Protein AF-A0A520IJ64-F1 (afdb_monomer_lite)

Radius of gyration: 25.86 Å; chains: 1; bounding box: 69×32×92 Å

Structure (mmCIF, N/CA/C/O backbone):
data_AF-A0A520IJ64-F1
#
_entry.id   AF-A0A520IJ64-F1
#
loop_
_atom_site.group_PDB
_atom_site.id
_atom_site.type_symbol
_atom_site.label_atom_id
_atom_site.label_alt_id
_atom_site.label_comp_id
_atom_site.label_asym_id
_atom_site.label_entity_id
_atom_site.label_seq_id
_atom_site.pdbx_PDB_ins_code
_atom_site.Cartn_x
_atom_site.Cartn_y
_atom_site.Cartn_z
_atom_site.occupancy
_atom_site.B_iso_or_equiv
_atom_site.auth_seq_id
_atom_site.auth_comp_id
_atom_site.auth_asym_id
_atom_site.auth_atom_id
_atom_site.pdbx_PDB_model_num
ATOM 1 N N . MET A 1 1 ? -5.108 11.952 48.233 1.00 55.19 1 MET A N 1
ATOM 2 C CA . MET A 1 1 ? -4.356 10.945 47.446 1.00 55.19 1 MET A CA 1
ATOM 3 C C . MET A 1 1 ? -5.102 10.408 46.216 1.00 55.19 1 MET A C 1
ATOM 5 O O . MET A 1 1 ? -4.431 10.136 45.235 1.00 55.19 1 MET A O 1
ATOM 9 N N . LEU A 1 2 ? -6.444 10.330 46.178 1.00 53.19 2 LEU A N 1
ATOM 10 C CA . LEU A 1 2 ? -7.171 9.814 44.996 1.00 53.19 2 LEU A CA 1
ATOM 11 C C . LEU A 1 2 ? -7.065 10.656 43.702 1.00 53.19 2 LEU A C 1
ATOM 13 O O . LEU A 1 2 ? -7.198 10.105 42.616 1.00 53.19 2 LEU A O 1
ATOM 17 N N . ARG A 1 3 ? -6.796 11.968 43.781 1.00 54.75 3 ARG A N 1
ATOM 18 C CA . ARG A 1 3 ? -6.706 12.841 42.589 1.00 54.75 3 ARG A CA 1
ATOM 19 C C . ARG A 1 3 ? -5.535 12.512 41.650 1.00 54.75 3 ARG A C 1
ATOM 21 O O . ARG A 1 3 ? -5.668 12.719 40.451 1.00 54.75 3 ARG A O 1
ATOM 28 N N . ASN A 1 4 ? -4.437 11.951 42.162 1.00 52.31 4 ASN A N 1
ATOM 29 C CA . ASN A 1 4 ? -3.262 11.633 41.338 1.00 52.31 4 ASN A CA 1
ATOM 30 C C . ASN A 1 4 ? -3.410 10.300 40.581 1.00 52.31 4 ASN A C 1
ATOM 32 O O . ASN A 1 4 ? -2.728 10.092 39.584 1.00 52.31 4 ASN A O 1
ATOM 36 N N . LEU A 1 5 ? -4.330 9.423 41.005 1.00 55.47 5 LEU A N 1
ATOM 37 C CA . LEU A 1 5 ? -4.583 8.142 40.333 1.00 55.47 5 LEU A CA 1
ATOM 38 C C . LEU A 1 5 ? -5.366 8.321 39.019 1.00 55.47 5 LEU A C 1
ATOM 40 O O . LEU A 1 5 ? -5.164 7.575 38.068 1.00 55.47 5 LEU A O 1
ATOM 44 N N . ALA A 1 6 ? -6.233 9.338 38.951 1.00 57.12 6 ALA A N 1
ATOM 45 C CA . ALA A 1 6 ? -7.048 9.614 37.768 1.00 57.12 6 ALA A CA 1
ATOM 46 C C . ALA A 1 6 ? -6.210 10.109 36.576 1.00 57.12 6 ALA A C 1
ATOM 48 O O . ALA A 1 6 ? -6.476 9.727 35.441 1.00 57.12 6 ALA A O 1
ATOM 49 N N . VAL A 1 7 ? -5.164 10.904 36.830 1.00 59.69 7 VAL A N 1
ATOM 50 C CA . VAL A 1 7 ? -4.278 11.423 35.772 1.00 59.69 7 VAL A CA 1
ATOM 51 C C . VAL A 1 7 ? -3.417 10.311 35.165 1.00 59.69 7 VAL A C 1
ATOM 53 O O . VAL A 1 7 ? -3.210 10.293 33.957 1.00 59.69 7 VAL A O 1
ATOM 56 N N . LEU A 1 8 ? -2.987 9.332 35.970 1.00 56.34 8 LEU A N 1
ATOM 57 C CA . LEU A 1 8 ? -2.205 8.196 35.475 1.00 56.34 8 LEU A CA 1
ATOM 58 C C . LEU A 1 8 ? -3.037 7.252 34.582 1.00 56.34 8 LEU A C 1
ATOM 60 O O . LEU A 1 8 ? -2.505 6.687 33.631 1.00 56.34 8 LEU A O 1
ATOM 64 N N . LEU A 1 9 ? -4.344 7.110 34.853 1.00 56.66 9 LEU A N 1
ATOM 65 C CA . LEU A 1 9 ? -5.251 6.280 34.046 1.00 56.66 9 LEU A CA 1
ATOM 66 C C . LEU A 1 9 ? -5.567 6.898 32.672 1.00 56.66 9 LEU A C 1
ATOM 68 O O . LEU A 1 9 ? -5.773 6.163 31.711 1.00 56.66 9 LEU A O 1
ATOM 72 N N . LEU A 1 10 ? -5.582 8.232 32.565 1.00 57.44 10 LEU A N 1
ATOM 73 C CA . LEU A 1 10 ? -5.836 8.946 31.307 1.00 57.44 10 LEU A CA 1
ATOM 74 C C . LEU A 1 10 ? -4.673 8.841 30.308 1.00 57.44 10 LEU A C 1
ATOM 76 O O . LEU A 1 10 ? -4.914 8.804 29.106 1.00 57.44 10 LEU A O 1
ATOM 80 N N . CYS A 1 11 ? -3.429 8.721 30.780 1.00 55.66 11 CYS A N 1
ATOM 81 C CA . CYS A 1 11 ? -2.262 8.613 29.897 1.00 55.66 11 CYS A CA 1
ATOM 82 C C . CYS A 1 11 ? -2.097 7.222 29.254 1.00 55.66 11 CYS A C 1
ATOM 84 O O . CYS A 1 11 ? -1.489 7.114 28.195 1.00 55.66 11 CYS A O 1
ATOM 86 N N . LEU A 1 12 ? -2.656 6.163 29.851 1.00 54.50 12 LEU A N 1
ATOM 87 C CA . LEU A 1 12 ? -2.617 4.795 29.301 1.00 54.50 12 LEU A CA 1
ATOM 88 C C . LEU A 1 12 ? -3.640 4.560 28.174 1.00 54.50 12 LEU A C 1
ATOM 90 O O . LEU A 1 12 ? -3.603 3.525 27.516 1.00 54.50 12 LEU A O 1
ATOM 94 N N . LEU A 1 13 ? -4.550 5.513 27.953 1.00 56.56 13 LEU A N 1
ATOM 95 C CA . LEU A 1 13 ? -5.637 5.420 26.972 1.00 56.56 13 LEU A CA 1
ATOM 96 C C . LEU A 1 13 ? -5.272 5.980 25.591 1.00 56.56 13 LEU A C 1
ATOM 98 O O . LEU A 1 13 ? -6.046 5.819 24.655 1.00 56.56 13 LEU A O 1
ATOM 102 N N . ALA A 1 14 ? -4.106 6.616 25.457 1.00 57.78 14 ALA A N 1
ATOM 103 C CA . ALA A 1 14 ? -3.645 7.245 24.221 1.00 57.78 14 ALA A CA 1
ATOM 104 C C . ALA A 1 14 ? -2.580 6.404 23.493 1.00 57.78 14 ALA A C 1
ATOM 106 O O . ALA A 1 14 ? -1.606 6.951 22.975 1.00 57.78 14 ALA A O 1
ATOM 107 N N . ALA A 1 15 ? -2.725 5.075 23.478 1.00 57.88 15 ALA A N 1
ATOM 108 C CA . ALA A 1 15 ? -1.906 4.260 22.585 1.00 57.88 15 ALA A CA 1
ATOM 109 C C . ALA A 1 15 ? -2.255 4.627 21.125 1.00 57.88 15 ALA A C 1
ATOM 111 O O . ALA A 1 15 ? -3.441 4.752 20.806 1.00 57.88 15 ALA A O 1
ATOM 112 N N . PRO A 1 16 ? -1.260 4.877 20.256 1.00 60.53 16 PRO A N 1
ATOM 113 C CA . PRO A 1 16 ? -1.519 5.170 18.854 1.00 60.53 16 PRO A CA 1
ATOM 114 C C . PRO A 1 16 ? -2.136 3.940 18.192 1.00 60.53 16 PRO A C 1
ATOM 116 O O . PRO A 1 16 ? -1.616 2.839 18.366 1.00 60.53 16 PRO A O 1
ATOM 119 N N . ALA A 1 17 ? -3.209 4.155 17.425 1.00 66.94 17 ALA A N 1
ATOM 120 C CA . ALA A 1 17 ? -3.838 3.116 16.624 1.00 66.94 17 ALA A CA 1
ATOM 121 C C . ALA A 1 17 ? -2.769 2.369 15.812 1.00 66.94 17 ALA A C 1
ATOM 123 O O . ALA A 1 17 ? -2.029 2.984 15.038 1.00 66.94 17 ALA A O 1
ATOM 124 N N . GLY A 1 18 ? -2.665 1.057 16.017 1.00 71.19 18 GLY A N 1
ATOM 125 C CA . GLY A 1 18 ? -1.720 0.210 15.303 1.00 71.19 18 GLY A CA 1
ATOM 126 C C . GLY A 1 18 ? -1.872 0.360 13.788 1.00 71.19 18 GLY A C 1
ATOM 127 O O . GLY A 1 18 ? -2.984 0.478 13.270 1.00 71.19 18 GLY A O 1
ATOM 128 N N . ALA A 1 19 ? -0.747 0.358 13.071 1.00 81.06 19 ALA A N 1
ATOM 129 C CA . ALA A 1 19 ? -0.753 0.443 11.615 1.00 81.06 19 ALA A CA 1
ATOM 130 C C . ALA A 1 19 ? -1.555 -0.719 11.002 1.00 81.06 19 ALA A C 1
ATOM 132 O O . ALA A 1 19 ? -1.400 -1.878 11.401 1.00 81.06 19 ALA A O 1
ATOM 133 N N . ALA A 1 20 ? -2.405 -0.414 10.022 1.00 88.00 20 ALA A N 1
ATOM 134 C CA . ALA A 1 20 ? -3.156 -1.419 9.283 1.00 88.00 20 ALA A CA 1
ATOM 135 C C . ALA A 1 20 ? -2.249 -2.098 8.249 1.00 88.00 20 ALA A C 1
ATOM 137 O O . ALA A 1 20 ? -1.315 -1.484 7.733 1.00 88.00 20 ALA A O 1
ATOM 138 N N . THR A 1 21 ? -2.529 -3.362 7.924 1.00 92.56 21 THR A N 1
ATOM 139 C CA . THR A 1 21 ? -1.797 -4.088 6.877 1.00 92.56 21 THR A CA 1
ATOM 140 C C . THR A 1 21 ? -2.726 -4.620 5.794 1.00 92.56 21 THR A C 1
ATOM 142 O O . THR A 1 21 ? -3.848 -5.060 6.066 1.00 92.56 21 THR A O 1
ATOM 145 N N . MET A 1 22 ? -2.259 -4.578 4.547 1.00 93.50 22 MET A N 1
ATOM 146 C CA . MET A 1 22 ? -2.992 -5.050 3.371 1.00 93.50 22 MET A CA 1
ATOM 147 C C . MET A 1 22 ? -2.087 -5.925 2.515 1.00 93.50 22 MET A C 1
ATOM 149 O O . MET A 1 22 ? -0.959 -5.538 2.228 1.00 93.50 22 MET A O 1
ATOM 153 N N . ASN A 1 23 ? -2.581 -7.074 2.065 1.00 94.81 23 ASN A N 1
ATOM 154 C CA . ASN A 1 23 ? -1.895 -7.835 1.028 1.00 94.81 23 ASN A CA 1
ATOM 155 C C . ASN A 1 23 ? -2.078 -7.123 -0.304 1.00 94.81 23 ASN A C 1
ATOM 157 O O . ASN A 1 23 ? -3.207 -6.819 -0.680 1.00 94.81 23 ASN A O 1
ATOM 161 N N . LEU A 1 24 ? -0.977 -6.908 -1.008 1.00 94.38 24 LEU A N 1
ATOM 162 C CA . LEU A 1 24 ? -0.900 -6.422 -2.371 1.00 94.38 24 LEU A CA 1
ATOM 163 C C . LEU A 1 24 ? -0.427 -7.564 -3.261 1.00 94.38 24 LEU A C 1
ATOM 165 O O . LEU A 1 24 ? 0.684 -8.069 -3.109 1.00 94.38 24 LEU A O 1
ATOM 169 N N . THR A 1 25 ? -1.246 -7.904 -4.248 1.00 92.88 25 THR A N 1
ATOM 170 C CA . THR A 1 25 ? -0.830 -8.773 -5.347 1.00 92.88 25 THR A CA 1
ATOM 171 C C . THR A 1 25 ? -0.970 -8.034 -6.669 1.00 92.88 25 THR A C 1
ATOM 173 O O . THR A 1 25 ? -1.974 -7.365 -6.923 1.00 92.88 25 THR A O 1
ATOM 176 N N . TYR A 1 26 ? 0.055 -8.147 -7.511 1.00 89.69 26 TYR A N 1
ATOM 177 C CA . TYR A 1 26 ? 0.053 -7.644 -8.883 1.00 89.69 26 TYR A CA 1
ATOM 178 C C . TYR A 1 26 ? 0.374 -8.798 -9.819 1.00 89.69 26 TYR A C 1
ATOM 180 O O . TYR A 1 26 ? 1.425 -9.432 -9.692 1.00 89.69 26 TYR A O 1
ATOM 188 N N . SER A 1 27 ? -0.526 -9.075 -10.759 1.00 87.50 27 SER A N 1
ATOM 189 C CA . SER A 1 27 ? -0.358 -10.145 -11.741 1.00 87.50 27 SER A CA 1
ATOM 190 C C . SER A 1 27 ? -0.461 -9.614 -13.163 1.00 87.50 27 SER A C 1
ATOM 192 O O . SER A 1 27 ? -1.323 -8.798 -13.486 1.00 87.50 27 SER A O 1
ATOM 194 N N . THR A 1 28 ? 0.438 -10.091 -14.018 1.00 82.56 28 THR A N 1
ATOM 195 C CA . THR A 1 28 ? 0.441 -9.792 -15.458 1.00 82.56 28 THR A CA 1
ATOM 196 C C . THR A 1 28 ? -0.759 -10.456 -16.152 1.00 82.56 28 THR A C 1
ATOM 198 O O . THR A 1 28 ? -1.335 -11.400 -15.605 1.00 82.56 28 THR A O 1
ATOM 201 N N . GLN A 1 29 ? -1.100 -10.054 -17.384 1.00 78.31 29 GLN A N 1
ATOM 202 C CA . GLN A 1 29 ? -2.170 -10.702 -18.172 1.00 78.31 29 GLN A CA 1
ATOM 203 C C . GLN A 1 29 ? -2.020 -12.228 -18.280 1.00 78.31 29 GLN A C 1
ATOM 205 O O . GLN A 1 29 ? -3.013 -12.952 -18.271 1.00 78.31 29 GLN A O 1
ATOM 210 N N . ASN A 1 30 ? -0.781 -12.726 -18.325 1.00 82.69 30 ASN A N 1
ATOM 211 C CA . ASN A 1 30 ? -0.484 -14.156 -18.438 1.00 82.69 30 ASN A CA 1
ATOM 212 C C . ASN A 1 30 ? -0.658 -14.917 -17.107 1.00 82.69 30 ASN A C 1
ATOM 214 O O . ASN A 1 30 ? -0.225 -16.061 -16.993 1.00 82.69 30 ASN A O 1
ATOM 218 N N . GLY A 1 31 ? -1.215 -14.278 -16.072 1.00 81.56 31 GLY A N 1
ATOM 219 C CA . GLY A 1 31 ? -1.442 -14.871 -14.752 1.00 81.56 31 GLY A CA 1
ATOM 220 C C . GLY A 1 31 ? -0.185 -15.000 -13.889 1.00 81.56 31 GLY A C 1
ATOM 221 O O . GLY A 1 31 ? -0.251 -15.515 -12.777 1.00 81.56 31 GLY A O 1
ATOM 222 N N . ARG A 1 32 ? 0.974 -14.526 -14.365 1.00 85.88 32 ARG A N 1
ATOM 223 C CA . ARG A 1 32 ? 2.199 -14.485 -13.558 1.00 85.88 32 ARG A CA 1
ATOM 224 C C . ARG A 1 32 ? 2.065 -13.414 -12.480 1.00 85.88 32 ARG A C 1
ATOM 226 O O . ARG A 1 32 ? 1.963 -12.235 -12.820 1.00 85.88 32 ARG A O 1
ATOM 233 N N . ASN A 1 33 ? 2.145 -13.817 -11.213 1.00 87.94 33 ASN A N 1
ATOM 234 C CA . ASN A 1 33 ? 2.297 -12.897 -10.088 1.00 87.94 33 ASN A CA 1
ATOM 235 C C . ASN A 1 33 ? 3.674 -12.240 -10.167 1.00 87.94 33 ASN A C 1
ATOM 237 O O . ASN A 1 33 ? 4.705 -12.914 -10.126 1.00 87.94 33 ASN A O 1
ATOM 241 N N . LEU A 1 34 ? 3.676 -10.925 -10.337 1.00 90.19 34 LEU A N 1
ATOM 242 C CA . LEU A 1 34 ? 4.882 -10.120 -10.394 1.00 90.19 34 LEU A CA 1
ATOM 243 C C . LEU A 1 34 ? 5.167 -9.465 -9.045 1.00 90.19 34 LEU A C 1
ATOM 245 O O . LEU A 1 34 ? 6.336 -9.369 -8.697 1.00 90.19 34 LEU A O 1
ATOM 249 N N . ILE A 1 35 ? 4.145 -9.071 -8.281 1.00 93.12 35 ILE A N 1
ATOM 250 C CA . ILE A 1 35 ? 4.304 -8.560 -6.911 1.00 93.12 35 ILE A CA 1
ATOM 251 C C . ILE A 1 35 ? 3.449 -9.399 -5.969 1.00 93.12 35 ILE A C 1
ATOM 253 O O . ILE A 1 35 ? 2.275 -9.643 -6.253 1.00 93.12 35 ILE A O 1
ATOM 257 N N . ASP A 1 36 ? 4.053 -9.801 -4.857 1.00 95.25 36 ASP A N 1
ATOM 258 C CA . ASP A 1 36 ? 3.389 -10.383 -3.694 1.00 95.25 36 ASP A CA 1
ATOM 259 C C . ASP A 1 36 ? 3.962 -9.705 -2.446 1.00 95.25 36 ASP A C 1
ATOM 261 O O . ASP A 1 36 ? 5.133 -9.900 -2.096 1.00 95.25 36 ASP A O 1
ATOM 265 N N . ALA A 1 37 ? 3.180 -8.801 -1.861 1.00 96.75 37 ALA A N 1
ATOM 266 C CA . ALA A 1 37 ? 3.647 -7.861 -0.857 1.00 96.75 37 ALA A CA 1
ATOM 267 C C . ALA A 1 37 ? 2.601 -7.575 0.224 1.00 96.75 37 ALA A C 1
ATOM 269 O O . ALA A 1 37 ? 1.406 -7.771 0.040 1.00 96.75 37 ALA A O 1
ATOM 270 N N . VAL A 1 38 ? 3.066 -7.053 1.353 1.00 96.50 38 VAL A N 1
ATOM 271 C CA . VAL A 1 38 ? 2.251 -6.502 2.430 1.00 96.50 38 VAL A CA 1
ATOM 272 C C . VAL A 1 38 ? 2.533 -5.010 2.512 1.00 96.50 38 VAL A C 1
ATOM 274 O O . VAL A 1 38 ? 3.679 -4.598 2.708 1.00 96.50 38 VAL A O 1
ATOM 277 N N . LEU A 1 39 ? 1.480 -4.212 2.362 1.00 95.56 39 LEU A N 1
ATOM 278 C CA . LEU A 1 39 ? 1.482 -2.779 2.613 1.00 95.56 39 LEU A CA 1
ATOM 279 C C . LEU A 1 39 ? 1.199 -2.520 4.084 1.00 95.56 39 LEU A C 1
ATOM 281 O O . LEU A 1 39 ? 0.265 -3.094 4.644 1.00 95.56 39 LEU A O 1
ATOM 285 N N . THR A 1 40 ? 1.964 -1.611 4.671 1.00 94.75 40 THR A N 1
ATOM 286 C CA . THR A 1 40 ? 1.671 -1.004 5.968 1.00 94.75 40 THR A CA 1
ATOM 287 C C . THR A 1 40 ? 1.053 0.360 5.714 1.00 94.75 40 THR A C 1
ATOM 289 O O . THR A 1 40 ? 1.604 1.163 4.961 1.00 94.75 40 THR A O 1
ATOM 292 N N . VAL A 1 41 ? -0.096 0.617 6.327 1.00 93.38 41 VAL A N 1
ATOM 293 C CA . VAL A 1 41 ? -0.922 1.795 6.075 1.00 93.38 41 VAL A CA 1
ATOM 294 C C . VAL A 1 41 ? -1.240 2.480 7.403 1.00 93.38 41 VAL A C 1
ATOM 296 O O . VAL A 1 41 ? -1.596 1.828 8.385 1.00 93.38 41 VAL A O 1
ATOM 299 N N . ASP A 1 42 ? -1.101 3.802 7.439 1.00 91.69 42 ASP A N 1
ATOM 300 C CA . ASP A 1 42 ? -1.615 4.629 8.526 1.00 91.69 42 ASP A CA 1
ATOM 301 C C . ASP A 1 42 ? -3.153 4.588 8.492 1.00 91.69 42 ASP A C 1
ATOM 303 O O . ASP A 1 42 ? -3.745 4.980 7.481 1.00 91.69 42 ASP A O 1
ATOM 307 N N . PRO A 1 43 ? -3.823 4.109 9.557 1.00 87.56 43 PRO A N 1
ATOM 308 C CA . PRO A 1 43 ? -5.278 4.009 9.580 1.00 87.56 43 PRO A CA 1
ATOM 309 C C . PRO A 1 43 ? -5.983 5.376 9.552 1.00 87.56 43 PRO A C 1
ATOM 311 O O . PRO A 1 43 ? -7.203 5.421 9.372 1.00 87.56 43 PRO A O 1
ATOM 314 N N . ALA A 1 44 ? -5.261 6.488 9.735 1.00 89.38 44 ALA A N 1
ATOM 315 C CA . ALA A 1 44 ? -5.819 7.827 9.629 1.00 89.38 44 ALA A CA 1
ATOM 316 C C . ALA A 1 44 ? -6.272 8.132 8.191 1.00 89.38 44 ALA A C 1
ATOM 318 O O . ALA A 1 44 ? -5.472 8.321 7.273 1.00 89.38 44 ALA A O 1
ATOM 319 N N . VAL A 1 45 ? -7.590 8.225 8.011 1.00 92.50 45 VAL A N 1
ATOM 320 C CA . VAL A 1 45 ? -8.197 8.650 6.748 1.00 92.50 45 VAL A CA 1
ATOM 321 C C . VAL A 1 45 ? -8.155 10.170 6.650 1.00 92.50 45 VAL A C 1
ATOM 323 O O . VAL A 1 45 ? -8.593 10.868 7.565 1.00 92.50 45 VAL A O 1
ATOM 326 N N . PHE A 1 46 ? -7.687 10.683 5.517 1.00 93.81 46 PHE A N 1
ATOM 327 C CA . PHE A 1 46 ? -7.668 12.110 5.216 1.00 93.81 46 PHE A CA 1
ATOM 328 C C . PHE A 1 46 ? -8.176 12.381 3.794 1.00 93.81 46 PHE A C 1
ATOM 330 O O . PHE A 1 46 ? -8.336 11.464 2.988 1.00 93.81 46 PHE A O 1
ATOM 337 N N . THR A 1 47 ? -8.452 13.649 3.493 1.00 96.06 47 THR A N 1
ATOM 338 C CA . THR A 1 47 ? -8.822 14.098 2.146 1.00 96.06 47 THR A CA 1
ATOM 339 C C . THR A 1 47 ? -7.560 14.488 1.383 1.00 96.06 47 THR A C 1
ATOM 341 O O . THR A 1 47 ? -6.845 15.403 1.797 1.00 96.06 47 THR A O 1
ATOM 344 N N . ALA A 1 48 ? -7.266 13.782 0.294 1.00 90.69 48 ALA A N 1
ATOM 345 C CA . ALA A 1 48 ? -6.141 14.072 -0.586 1.00 90.69 48 ALA A CA 1
ATOM 346 C C . ALA A 1 48 ? -6.360 15.390 -1.368 1.00 90.69 48 ALA A C 1
ATOM 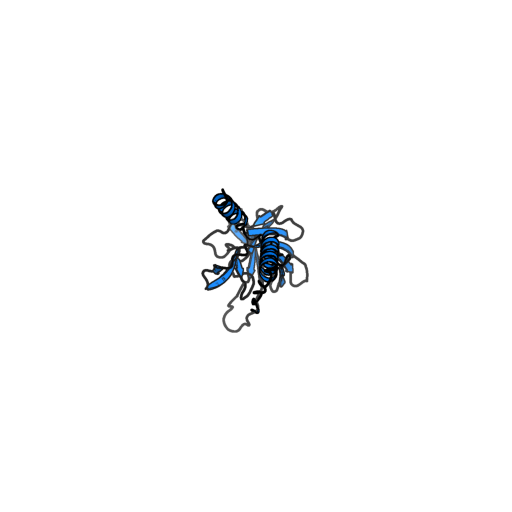348 O O . ALA A 1 48 ? -7.484 15.897 -1.413 1.00 90.69 48 ALA A O 1
ATOM 349 N N . PRO A 1 49 ? -5.312 15.977 -1.985 1.00 86.62 49 PRO A N 1
ATOM 350 C CA . PRO A 1 49 ? -5.423 17.245 -2.720 1.00 86.62 49 PRO A CA 1
ATOM 351 C C . PRO A 1 49 ? -6.451 17.247 -3.861 1.00 86.62 49 PRO A C 1
ATOM 353 O O . PRO A 1 49 ? -6.940 18.306 -4.243 1.00 86.62 49 PRO A O 1
ATOM 356 N N . ASP A 1 50 ? -6.788 16.073 -4.389 1.00 85.81 50 ASP A N 1
ATOM 357 C CA . ASP A 1 50 ? -7.800 15.864 -5.428 1.00 85.81 50 ASP A CA 1
ATOM 358 C C . ASP A 1 50 ? -9.232 15.693 -4.879 1.00 85.81 50 ASP A C 1
ATOM 360 O O . ASP A 1 50 ? -10.171 15.479 -5.643 1.00 85.81 50 ASP A O 1
ATOM 364 N N . GLY A 1 51 ? -9.414 15.790 -3.558 1.00 90.69 51 GLY A N 1
ATOM 365 C CA . GLY A 1 51 ? -10.704 15.684 -2.879 1.00 90.69 51 GLY A CA 1
ATOM 366 C C . GLY A 1 51 ? -11.130 14.263 -2.500 1.00 90.69 51 GLY A C 1
ATOM 367 O O . GLY A 1 51 ? -12.150 14.114 -1.823 1.00 90.69 51 GLY A O 1
ATOM 368 N N . ARG A 1 52 ? -10.376 13.222 -2.876 1.00 91.75 52 ARG A N 1
ATOM 369 C CA . ARG A 1 52 ? -10.710 11.824 -2.551 1.00 91.75 52 ARG A CA 1
ATOM 370 C C . ARG A 1 52 ? -10.249 11.437 -1.149 1.00 91.75 52 ARG A C 1
ATOM 372 O O . ARG A 1 52 ? -9.324 12.037 -0.596 1.00 91.75 52 ARG A O 1
ATOM 379 N N . ARG A 1 53 ? -10.871 10.415 -0.553 1.00 94.69 53 ARG A N 1
ATOM 380 C CA . ARG A 1 53 ? -10.435 9.888 0.747 1.00 94.69 53 ARG A CA 1
ATOM 381 C C . ARG A 1 53 ? -9.296 8.900 0.552 1.00 94.69 53 ARG A C 1
ATOM 383 O O . ARG A 1 53 ? -9.405 7.952 -0.228 1.00 94.69 53 ARG A O 1
ATOM 390 N N . ALA A 1 54 ? -8.227 9.105 1.307 1.00 93.94 54 ALA A N 1
ATOM 391 C CA . ALA A 1 54 ? -7.028 8.293 1.231 1.00 93.94 54 ALA A CA 1
ATOM 392 C C . ALA A 1 54 ? -6.493 7.933 2.617 1.00 93.94 54 ALA A C 1
ATOM 394 O O . ALA A 1 54 ? -6.745 8.616 3.613 1.00 93.94 54 ALA A O 1
ATOM 395 N N . MET A 1 55 ? -5.724 6.853 2.652 1.00 93.56 55 MET A N 1
ATOM 396 C CA . MET A 1 55 ? -4.835 6.494 3.748 1.00 93.56 55 MET A CA 1
ATOM 397 C C . MET A 1 55 ? -3.386 6.570 3.265 1.00 93.56 55 MET A C 1
ATOM 399 O O . MET A 1 55 ? -3.104 6.392 2.077 1.00 93.56 55 MET A O 1
ATOM 403 N N . ARG A 1 56 ? -2.449 6.824 4.181 1.00 93.88 56 ARG A N 1
ATOM 404 C CA . ARG A 1 56 ? -1.026 6.918 3.839 1.00 93.88 56 ARG A CA 1
ATOM 405 C C . ARG A 1 56 ? -0.357 5.556 3.934 1.00 93.88 56 ARG A C 1
ATOM 407 O O . ARG A 1 56 ? -0.396 4.924 4.983 1.00 93.88 56 ARG A O 1
ATOM 414 N N . ILE A 1 57 ? 0.320 5.137 2.875 1.00 94.31 57 ILE A N 1
ATOM 415 C CA . ILE A 1 5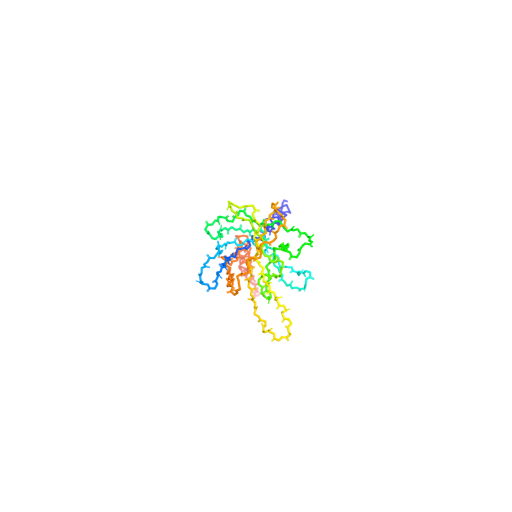7 ? 1.172 3.950 2.879 1.00 94.31 57 ILE A CA 1
ATOM 416 C C . ILE A 1 57 ? 2.500 4.340 3.533 1.00 94.31 57 ILE A C 1
ATOM 418 O O . ILE A 1 57 ? 3.173 5.279 3.112 1.00 94.31 57 ILE A O 1
ATOM 422 N N . THR A 1 58 ? 2.856 3.642 4.605 1.00 94.44 58 THR A N 1
ATOM 423 C CA . THR A 1 58 ? 4.044 3.917 5.430 1.00 94.44 58 THR A CA 1
ATOM 424 C C . THR A 1 58 ? 5.099 2.822 5.329 1.00 94.44 58 THR A C 1
ATOM 426 O O . THR A 1 58 ? 6.241 3.033 5.733 1.00 94.44 58 THR A O 1
ATOM 429 N N . GLY A 1 59 ? 4.756 1.673 4.745 1.00 95.25 59 GLY A N 1
ATOM 430 C CA . GLY A 1 59 ? 5.711 0.613 4.460 1.00 95.25 59 GLY A CA 1
ATOM 431 C C . GLY A 1 59 ? 5.230 -0.351 3.384 1.00 95.25 59 GLY A C 1
ATOM 432 O O . GLY A 1 59 ? 4.042 -0.439 3.080 1.00 95.25 59 GLY A O 1
ATOM 433 N N . ILE A 1 60 ? 6.182 -1.094 2.832 1.00 97.00 60 ILE A N 1
ATOM 434 C CA . ILE A 1 60 ? 5.948 -2.221 1.934 1.00 97.00 60 ILE A CA 1
ATOM 435 C C . ILE A 1 60 ? 7.014 -3.282 2.201 1.00 97.00 60 ILE A C 1
ATOM 437 O O . ILE A 1 60 ? 8.191 -2.966 2.374 1.00 97.00 60 ILE A O 1
ATOM 441 N N . THR A 1 61 ? 6.599 -4.541 2.246 1.00 97.12 61 THR A N 1
ATOM 442 C CA . THR A 1 61 ? 7.486 -5.703 2.398 1.00 97.12 61 THR A CA 1
ATOM 443 C C . THR A 1 61 ? 6.996 -6.833 1.506 1.00 97.12 61 THR A C 1
ATOM 445 O O . THR A 1 61 ? 5.811 -6.888 1.207 1.00 97.12 61 THR A O 1
ATOM 448 N N . GLY A 1 62 ? 7.875 -7.727 1.060 1.00 97.00 62 GLY A N 1
ATOM 449 C CA . GLY A 1 62 ? 7.498 -8.845 0.191 1.00 97.00 62 GLY A CA 1
ATOM 450 C C . GLY A 1 62 ? 8.455 -9.010 -0.977 1.00 97.00 62 GLY A C 1
ATOM 451 O O . GLY A 1 62 ? 9.649 -8.729 -0.846 1.00 97.00 62 GLY A O 1
ATOM 452 N N . THR A 1 63 ? 7.943 -9.468 -2.117 1.00 96.81 63 THR A N 1
ATOM 453 C CA . THR A 1 63 ? 8.761 -9.727 -3.303 1.00 96.81 63 THR A CA 1
ATOM 454 C C . THR A 1 63 ? 8.171 -9.133 -4.574 1.00 96.81 63 THR A C 1
ATOM 456 O O . THR A 1 63 ? 6.957 -9.112 -4.777 1.00 96.81 63 THR A O 1
ATOM 459 N N . ARG A 1 64 ? 9.066 -8.697 -5.461 1.00 93.19 64 ARG A N 1
ATOM 460 C CA . ARG A 1 64 ? 8.789 -8.443 -6.870 1.00 93.19 64 ARG A CA 1
ATOM 461 C C . ARG A 1 64 ? 9.599 -9.427 -7.697 1.00 93.19 64 ARG A C 1
ATOM 463 O O . ARG A 1 64 ? 10.826 -9.399 -7.659 1.00 93.19 64 ARG A O 1
ATOM 470 N N . ASN A 1 65 ? 8.929 -10.267 -8.476 1.00 92.31 65 ASN A N 1
ATOM 471 C CA . ASN A 1 65 ? 9.563 -11.253 -9.342 1.00 92.31 65 ASN A CA 1
ATOM 472 C C . ASN A 1 65 ? 10.612 -12.106 -8.596 1.00 92.31 65 ASN A C 1
ATOM 474 O O . ASN A 1 65 ? 11.722 -12.298 -9.087 1.00 92.31 65 ASN A O 1
ATOM 478 N N . LEU A 1 66 ? 10.261 -12.568 -7.389 1.00 93.38 66 LEU A N 1
ATOM 479 C CA . LEU A 1 66 ? 11.121 -13.316 -6.456 1.00 93.38 66 LEU A CA 1
ATOM 480 C C . LEU A 1 66 ? 12.279 -12.521 -5.819 1.00 93.38 66 LEU A C 1
ATOM 482 O O . LEU A 1 66 ? 12.952 -13.046 -4.936 1.00 93.38 66 LEU A O 1
ATOM 486 N N . SER A 1 67 ? 12.492 -11.260 -6.195 1.00 95.69 67 SER A N 1
ATOM 487 C CA . SER A 1 67 ? 13.452 -10.372 -5.534 1.00 95.69 67 SER A CA 1
ATOM 488 C C . SER A 1 67 ? 12.794 -9.622 -4.379 1.00 95.69 67 SER A C 1
ATOM 490 O O . SER A 1 67 ? 11.676 -9.126 -4.511 1.00 95.69 67 SER A O 1
ATOM 492 N N . ALA A 1 68 ? 13.484 -9.509 -3.243 1.00 97.56 68 ALA A N 1
ATOM 493 C CA . ALA A 1 68 ? 12.953 -8.834 -2.059 1.00 97.56 68 ALA A CA 1
ATOM 494 C C . ALA A 1 68 ? 12.708 -7.340 -2.316 1.00 97.56 68 ALA A C 1
ATOM 496 O O . ALA A 1 68 ? 13.579 -6.647 -2.840 1.00 97.56 68 ALA A O 1
ATOM 497 N N . ILE A 1 69 ? 11.548 -6.836 -1.905 1.00 96.38 69 ILE A N 1
ATOM 498 C CA . ILE A 1 69 ? 11.285 -5.397 -1.828 1.00 96.38 69 ILE A CA 1
ATOM 499 C C . ILE A 1 69 ? 12.078 -4.841 -0.642 1.00 96.38 69 ILE A C 1
ATOM 501 O O . ILE A 1 69 ? 11.998 -5.379 0.461 1.00 96.38 69 ILE A O 1
ATOM 505 N N . THR A 1 70 ? 12.869 -3.792 -0.868 1.00 95.94 70 THR A N 1
ATOM 506 C CA . THR A 1 70 ? 13.789 -3.231 0.137 1.00 95.94 70 THR A CA 1
ATOM 507 C C . THR A 1 70 ? 13.247 -1.991 0.841 1.00 95.94 70 THR A C 1
ATOM 509 O O . THR A 1 70 ? 13.792 -1.602 1.873 1.00 95.94 70 THR A O 1
ATOM 512 N N . GLY A 1 71 ? 12.163 -1.397 0.343 1.00 93.94 71 GLY A N 1
ATOM 513 C CA . GLY A 1 71 ? 11.454 -0.321 1.028 1.00 93.94 71 GLY A CA 1
ATOM 514 C C . GLY A 1 71 ? 10.543 0.482 0.109 1.00 93.94 71 GLY A C 1
ATOM 515 O O . GLY A 1 71 ? 10.470 0.235 -1.096 1.00 93.94 71 GLY A O 1
ATOM 516 N N . LEU A 1 72 ? 9.855 1.465 0.694 1.00 93.44 72 LEU A N 1
ATOM 517 C CA . LEU A 1 72 ? 9.138 2.477 -0.077 1.00 93.44 72 LEU A CA 1
ATOM 518 C C . LEU A 1 72 ? 10.132 3.402 -0.774 1.00 93.44 72 LEU A C 1
ATOM 520 O O . LEU A 1 72 ? 11.146 3.806 -0.200 1.00 93.44 72 LEU A O 1
ATOM 524 N N . ALA A 1 73 ? 9.801 3.777 -2.003 1.00 88.00 73 ALA A N 1
ATOM 525 C CA . ALA A 1 73 ? 10.474 4.873 -2.668 1.00 88.00 73 ALA A CA 1
ATOM 526 C C . ALA A 1 73 ? 10.139 6.182 -1.931 1.00 88.00 73 ALA A C 1
ATOM 528 O O . ALA A 1 73 ? 8.985 6.377 -1.529 1.00 88.00 73 ALA A O 1
ATOM 529 N N . PRO A 1 74 ? 11.113 7.087 -1.743 1.00 79.62 74 PRO A N 1
ATOM 530 C CA . PRO A 1 74 ? 10.818 8.400 -1.193 1.00 79.62 74 PRO A CA 1
ATOM 531 C C . PRO A 1 74 ? 9.824 9.118 -2.111 1.00 79.62 74 PRO A C 1
ATOM 533 O O . PRO A 1 74 ? 10.026 9.161 -3.323 1.00 79.62 74 PRO A O 1
ATOM 536 N N . ALA A 1 75 ? 8.767 9.684 -1.532 1.00 70.00 75 ALA A N 1
ATOM 537 C CA . ALA A 1 75 ? 7.925 10.628 -2.253 1.00 70.00 75 ALA A CA 1
ATOM 538 C C . ALA A 1 75 ? 8.765 11.883 -2.528 1.00 70.00 75 ALA A C 1
ATOM 540 O O . ALA A 1 75 ? 9.235 12.526 -1.584 1.00 70.00 75 ALA A O 1
ATOM 541 N N . SER A 1 76 ? 8.991 12.216 -3.796 1.00 60.72 76 SER A N 1
ATOM 542 C CA . SER A 1 76 ? 9.515 13.525 -4.179 1.00 60.72 76 SER A CA 1
ATOM 543 C C . SER A 1 76 ? 8.334 14.400 -4.617 1.00 60.72 76 SER A C 1
ATOM 545 O O . SER A 1 76 ? 7.368 13.898 -5.177 1.00 60.72 76 SER A O 1
ATOM 547 N N . PRO A 1 77 ? 8.292 15.687 -4.264 1.00 50.22 77 PRO A N 1
ATOM 548 C CA . PRO A 1 77 ? 7.270 16.581 -4.780 1.00 50.22 77 PRO A CA 1
ATOM 549 C C . PRO A 1 77 ? 7.759 17.217 -6.087 1.00 50.22 77 PRO A C 1
ATOM 551 O O . PRO A 1 77 ? 8.529 18.175 -6.037 1.00 50.22 77 PRO A O 1
ATOM 554 N N . GLY A 1 78 ? 7.291 16.749 -7.247 1.00 54.62 78 GLY A N 1
ATOM 555 C CA . GLY A 1 78 ? 7.399 17.553 -8.472 1.00 54.62 78 GLY A CA 1
ATOM 556 C C . GLY A 1 78 ? 7.318 16.833 -9.814 1.00 54.62 78 GLY A C 1
ATOM 557 O O . GLY A 1 78 ? 6.951 17.483 -10.790 1.00 54.62 78 GLY A O 1
ATOM 558 N N . ASP A 1 79 ? 7.600 15.533 -9.881 1.00 61.12 79 ASP A N 1
ATOM 559 C CA . ASP A 1 79 ? 7.628 14.789 -11.139 1.00 61.12 79 ASP A CA 1
ATOM 560 C C . ASP A 1 79 ? 6.387 13.906 -11.318 1.00 61.12 79 ASP A C 1
ATOM 562 O O . ASP A 1 79 ? 5.840 13.337 -10.376 1.00 61.12 79 ASP A O 1
ATOM 566 N N . PHE A 1 80 ? 5.939 13.756 -12.569 1.00 54.69 80 PHE A N 1
ATOM 567 C CA . PHE A 1 80 ? 4.756 12.962 -12.946 1.00 54.69 80 PHE A CA 1
ATOM 568 C C . PHE A 1 80 ? 4.840 11.482 -12.513 1.00 54.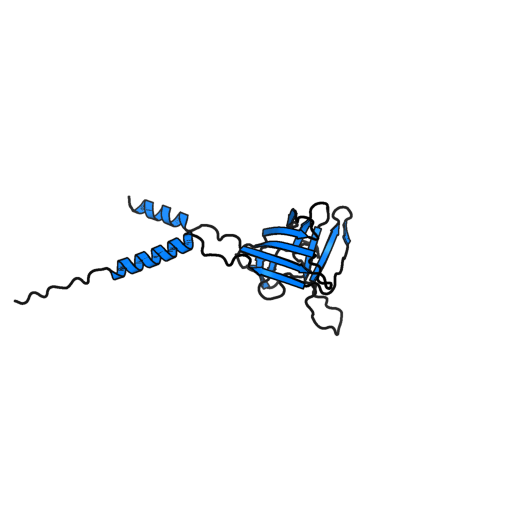69 80 PHE A C 1
ATOM 570 O O . PHE A 1 80 ? 3.831 10.784 -12.503 1.00 54.69 80 PHE A O 1
ATOM 577 N N . PHE A 1 81 ? 6.031 11.006 -12.144 1.00 63.91 81 PHE A N 1
ATOM 578 C CA . PHE A 1 81 ? 6.294 9.638 -11.691 1.00 63.91 81 PHE A CA 1
ATOM 579 C C . PHE A 1 81 ? 6.625 9.541 -10.205 1.00 63.91 81 PHE A C 1
ATOM 581 O O . PHE A 1 81 ? 7.029 8.468 -9.748 1.00 63.91 81 PHE A O 1
ATOM 588 N N . ASP A 1 82 ? 6.462 10.635 -9.464 1.00 77.62 82 ASP A N 1
ATOM 589 C CA . ASP A 1 82 ? 6.708 10.638 -8.038 1.00 77.62 82 ASP A CA 1
ATOM 590 C C . ASP A 1 82 ? 5.564 9.931 -7.307 1.00 77.62 82 ASP A C 1
ATOM 592 O O . ASP A 1 82 ? 4.423 10.395 -7.345 1.00 77.62 82 ASP A O 1
ATOM 596 N N . PRO A 1 83 ? 5.839 8.816 -6.616 1.00 84.56 83 PRO A N 1
ATOM 597 C CA . PRO A 1 83 ? 4.816 8.087 -5.892 1.00 84.56 83 PRO A CA 1
ATOM 598 C C . PRO A 1 83 ? 4.306 8.924 -4.724 1.00 84.56 83 PRO A C 1
ATOM 600 O O . PRO A 1 83 ? 5.075 9.351 -3.859 1.00 84.56 83 PRO A O 1
ATOM 603 N N . ASN A 1 84 ? 2.992 9.126 -4.658 1.00 88.75 84 ASN A N 1
ATOM 604 C CA . ASN A 1 84 ? 2.369 9.840 -3.543 1.00 88.75 84 ASN A CA 1
ATOM 605 C C . ASN A 1 84 ? 2.189 8.948 -2.302 1.00 88.75 84 ASN A C 1
ATOM 607 O O . ASN A 1 84 ? 1.919 9.460 -1.213 1.00 88.75 84 ASN A O 1
ATOM 611 N N . GLN A 1 85 ? 2.378 7.631 -2.459 1.00 92.81 85 GLN A N 1
ATOM 612 C CA . GLN A 1 85 ? 2.239 6.626 -1.405 1.00 92.81 85 GLN A CA 1
ATOM 613 C C . GLN A 1 85 ? 0.853 6.658 -0.754 1.00 92.81 85 GLN A C 1
ATOM 615 O O . GLN A 1 85 ? 0.717 6.520 0.466 1.00 92.81 85 GLN A O 1
ATOM 620 N N . LEU A 1 86 ? -0.186 6.875 -1.564 1.00 92.12 86 LEU A N 1
ATOM 621 C CA . LEU A 1 86 ? -1.567 6.943 -1.106 1.00 92.12 86 LEU A CA 1
ATOM 622 C C . LEU A 1 86 ? -2.351 5.704 -1.520 1.00 92.12 86 LEU A C 1
ATOM 624 O O . LEU A 1 86 ? -2.241 5.221 -2.643 1.00 92.12 86 LEU A O 1
ATOM 628 N N . TYR A 1 87 ? -3.175 5.223 -0.594 1.00 91.81 87 TYR A N 1
ATOM 629 C CA . TYR A 1 87 ? -4.201 4.225 -0.855 1.00 91.81 87 TYR A CA 1
ATOM 630 C C . TYR A 1 87 ? -5.571 4.903 -0.839 1.00 91.81 87 TYR A C 1
ATOM 632 O O . TYR A 1 87 ? -6.009 5.382 0.212 1.00 91.81 87 TYR A O 1
ATOM 640 N N . PHE A 1 88 ? -6.238 4.967 -1.990 1.00 91.62 88 PHE A N 1
ATOM 641 C CA . PHE A 1 88 ? -7.557 5.592 -2.120 1.00 91.62 88 PHE A CA 1
ATOM 642 C C . PHE A 1 88 ? -8.676 4.609 -1.769 1.00 91.62 88 PHE A C 1
ATOM 644 O O . PHE A 1 88 ? -8.623 3.433 -2.122 1.00 91.62 88 PHE A O 1
ATOM 651 N N . LEU A 1 89 ? -9.696 5.103 -1.064 1.00 89.75 89 LEU A N 1
ATOM 652 C CA . LEU A 1 89 ? -10.790 4.278 -0.532 1.00 89.75 89 LEU A CA 1
ATOM 653 C C . LEU A 1 89 ? -12.031 4.252 -1.417 1.00 89.75 89 LEU A C 1
ATOM 655 O O . LEU A 1 89 ? -12.834 3.329 -1.303 1.00 89.75 89 LEU A O 1
ATOM 659 N N . ASP A 1 90 ? -12.205 5.287 -2.233 1.00 84.19 90 ASP A N 1
ATOM 660 C CA . ASP A 1 90 ? -13.461 5.528 -2.937 1.00 84.19 90 ASP A CA 1
ATOM 661 C C . ASP A 1 90 ? -13.438 4.991 -4.388 1.00 84.19 90 ASP A C 1
ATOM 663 O O . ASP A 1 90 ? -14.500 4.713 -4.934 1.00 84.19 90 ASP A O 1
ATOM 667 N N . ASP A 1 91 ? -12.252 4.772 -4.983 1.00 81.31 91 ASP A N 1
ATOM 668 C CA . ASP A 1 91 ? -12.064 4.388 -6.398 1.00 81.31 91 ASP A CA 1
ATOM 669 C C . ASP A 1 91 ? -10.923 3.355 -6.586 1.00 81.31 91 ASP A C 1
ATOM 671 O O . ASP A 1 91 ? -10.705 2.474 -5.753 1.00 81.31 91 ASP A O 1
ATOM 675 N N . ALA A 1 92 ? -10.181 3.438 -7.702 1.00 83.31 92 ALA A N 1
ATOM 676 C CA . ALA A 1 92 ? -8.946 2.697 -7.912 1.00 83.31 92 ALA A CA 1
ATOM 677 C C . ALA A 1 92 ? -7.974 2.943 -6.742 1.00 83.31 92 ALA A C 1
ATOM 679 O O . ALA A 1 92 ? -7.807 4.088 -6.318 1.00 83.31 92 ALA A O 1
ATOM 680 N N . PRO A 1 93 ? -7.302 1.892 -6.241 1.00 85.56 93 PRO A N 1
ATOM 681 C CA . PRO A 1 93 ? -6.524 1.961 -5.008 1.00 85.56 93 PRO A CA 1
ATOM 682 C C . PRO A 1 93 ? -5.304 2.879 -5.094 1.00 85.56 93 PRO A C 1
ATOM 684 O O . PRO A 1 93 ? -4.804 3.325 -4.066 1.00 85.56 93 PRO A O 1
ATOM 687 N N . PHE A 1 94 ? -4.847 3.164 -6.310 1.00 87.69 94 PHE A N 1
ATOM 688 C CA . PHE A 1 94 ? -3.751 4.068 -6.624 1.00 87.69 94 PHE A CA 1
ATOM 689 C C . PHE A 1 94 ? -4.214 5.023 -7.724 1.00 87.69 94 PHE A C 1
ATOM 691 O O . PHE A 1 94 ? -5.172 4.732 -8.442 1.00 87.69 94 PHE A O 1
ATOM 698 N N . ASP A 1 95 ? -3.535 6.151 -7.867 1.00 84.81 95 ASP A N 1
ATOM 699 C CA . ASP A 1 95 ? -3.740 7.098 -8.958 1.00 84.81 95 ASP A CA 1
ATOM 700 C C . ASP A 1 95 ? -2.579 7.051 -9.960 1.00 84.81 95 ASP A C 1
ATOM 702 O O . ASP A 1 95 ? -1.816 6.080 -10.016 1.00 84.81 95 ASP A O 1
ATOM 706 N N . ASN A 1 96 ? -2.463 8.098 -10.775 1.00 80.19 96 ASN A N 1
ATOM 707 C CA . ASN A 1 96 ? -1.384 8.249 -11.741 1.00 80.19 96 ASN A CA 1
ATOM 708 C C . ASN A 1 96 ? -0.016 8.517 -11.090 1.00 80.19 96 ASN A C 1
ATOM 710 O O . ASN A 1 96 ? 0.991 8.336 -11.769 1.00 80.19 96 ASN A O 1
ATOM 714 N N . MET A 1 97 ? 0.025 8.922 -9.815 1.00 83.69 97 MET A N 1
ATOM 715 C CA . MET A 1 97 ? 1.264 9.080 -9.051 1.00 83.69 97 MET A CA 1
ATOM 716 C C . MET A 1 97 ? 1.720 7.736 -8.475 1.00 83.69 97 MET A C 1
ATOM 718 O O . MET A 1 97 ? 2.903 7.421 -8.539 1.00 83.69 97 MET A O 1
ATOM 722 N N . GLY A 1 98 ? 0.791 6.901 -8.005 1.00 88.19 98 GLY A N 1
ATOM 723 C CA . GLY A 1 98 ? 1.034 5.481 -7.737 1.00 88.19 98 GLY A CA 1
ATOM 724 C C . GLY A 1 98 ? 1.787 5.138 -6.444 1.00 88.19 98 GLY A C 1
ATOM 725 O O . GLY A 1 98 ? 1.984 5.961 -5.546 1.00 88.19 98 GLY A O 1
ATOM 726 N N . LEU A 1 99 ? 2.185 3.866 -6.355 1.00 91.31 99 LEU A N 1
ATOM 727 C CA . LEU A 1 99 ? 2.907 3.251 -5.238 1.00 91.31 99 LEU A CA 1
ATOM 728 C C . LEU A 1 99 ? 4.338 2.908 -5.656 1.00 91.31 99 LEU A C 1
ATOM 730 O O . LEU A 1 99 ? 4.571 1.971 -6.423 1.00 91.31 99 LEU A O 1
ATOM 734 N N . GLY A 1 100 ? 5.304 3.629 -5.093 1.00 91.38 100 GLY A N 1
ATOM 735 C CA . GLY A 1 100 ? 6.711 3.463 -5.431 1.00 91.38 100 GLY A CA 1
ATOM 736 C C . GLY A 1 100 ? 7.494 2.651 -4.408 1.00 91.38 100 GLY A C 1
ATOM 737 O O . GLY A 1 100 ? 7.330 2.833 -3.200 1.00 91.38 100 GLY A O 1
ATOM 738 N N . PHE A 1 101 ? 8.402 1.799 -4.872 1.00 92.88 101 PHE A N 1
ATOM 739 C CA . PHE A 1 101 ? 9.225 0.940 -4.024 1.00 92.88 101 PHE A CA 1
ATOM 740 C C . PHE A 1 101 ? 10.555 0.557 -4.684 1.00 92.88 101 PHE A C 1
ATOM 742 O O . PHE A 1 101 ? 10.750 0.681 -5.895 1.00 92.88 101 PHE A O 1
ATOM 749 N N . THR A 1 102 ? 11.495 0.092 -3.868 1.00 92.69 102 THR A N 1
ATOM 750 C CA . THR A 1 102 ? 12.812 -0.401 -4.291 1.00 92.69 102 THR A CA 1
ATOM 751 C C . THR A 1 102 ? 12.896 -1.916 -4.151 1.00 92.69 102 THR A C 1
ATOM 753 O O . THR A 1 102 ? 12.196 -2.526 -3.342 1.00 92.69 102 THR A O 1
ATOM 756 N N . VAL A 1 103 ? 13.749 -2.550 -4.959 1.00 92.75 103 VAL A N 1
ATOM 757 C CA . VAL A 1 103 ? 13.915 -4.012 -4.986 1.00 92.75 103 VAL A CA 1
ATOM 758 C C . VAL A 1 103 ? 15.396 -4.372 -4.914 1.00 92.75 103 VAL A C 1
ATOM 760 O O . VAL A 1 103 ? 16.236 -3.749 -5.568 1.00 92.75 103 VAL A O 1
ATOM 763 N N . ALA A 1 104 ? 15.714 -5.399 -4.127 1.00 94.56 104 ALA A N 1
ATOM 764 C CA . ALA A 1 104 ? 17.060 -5.914 -3.931 1.00 94.56 104 ALA A CA 1
ATOM 765 C C . ALA A 1 104 ? 17.716 -6.317 -5.260 1.00 94.56 104 ALA A C 1
ATOM 767 O O . ALA A 1 104 ? 17.077 -6.878 -6.151 1.00 94.56 104 ALA A O 1
ATOM 768 N N . GLY A 1 105 ? 19.018 -6.047 -5.370 1.00 90.75 105 GLY A N 1
ATOM 769 C CA . GLY A 1 105 ? 19.800 -6.349 -6.571 1.00 90.75 105 GLY A CA 1
ATOM 770 C C . GLY A 1 105 ? 19.605 -5.361 -7.724 1.00 90.75 105 GLY A C 1
ATOM 771 O O . GLY A 1 105 ? 20.134 -5.600 -8.805 1.00 90.75 105 GLY A O 1
ATOM 772 N N . THR A 1 106 ? 18.874 -4.258 -7.518 1.00 84.62 106 THR A N 1
ATOM 773 C CA . THR A 1 106 ? 18.697 -3.200 -8.523 1.00 84.62 106 THR A CA 1
ATOM 774 C C . THR A 1 106 ? 18.830 -1.811 -7.894 1.00 84.62 106 THR A C 1
ATOM 776 O O . THR A 1 106 ? 18.494 -1.625 -6.728 1.00 84.62 106 THR A O 1
ATOM 779 N N . THR A 1 107 ? 19.282 -0.827 -8.671 1.00 80.88 107 THR A N 1
ATOM 780 C CA . THR A 1 107 ? 19.239 0.612 -8.329 1.00 80.88 107 THR A CA 1
ATOM 781 C C . THR A 1 107 ? 17.947 1.285 -8.804 1.00 80.88 107 THR A C 1
ATOM 783 O O . THR A 1 107 ? 17.751 2.488 -8.631 1.00 80.88 107 THR A O 1
ATOM 786 N N . ARG A 1 108 ? 17.056 0.500 -9.420 1.00 80.12 108 ARG A N 1
ATOM 787 C CA . ARG A 1 108 ? 15.829 0.969 -10.056 1.00 80.12 108 ARG A CA 1
ATOM 788 C C . ARG A 1 108 ? 14.734 1.223 -9.023 1.00 80.12 108 ARG A C 1
ATOM 790 O O . ARG A 1 108 ? 14.579 0.472 -8.057 1.00 80.12 108 ARG A O 1
ATOM 797 N N . LEU A 1 109 ? 13.952 2.265 -9.277 1.00 82.19 109 LEU A N 1
ATOM 798 C CA . LEU A 1 109 ? 12.693 2.536 -8.593 1.00 82.19 109 LEU A CA 1
ATOM 799 C C . LEU A 1 109 ? 11.566 1.911 -9.410 1.00 82.19 109 LEU A C 1
ATOM 801 O O . LEU A 1 109 ? 11.516 2.068 -10.629 1.00 82.19 109 LEU A O 1
ATOM 805 N N . TYR A 1 110 ? 10.669 1.204 -8.742 1.00 85.62 110 TYR A N 1
ATOM 806 C CA . TYR A 1 110 ? 9.458 0.664 -9.344 1.00 85.62 110 TYR A CA 1
ATOM 807 C C . TYR A 1 110 ? 8.287 1.497 -8.866 1.00 85.62 110 TYR A C 1
ATOM 809 O O . TYR A 1 110 ? 8.231 1.828 -7.686 1.00 85.62 110 TYR A O 1
ATOM 817 N N . ASN A 1 111 ? 7.373 1.840 -9.765 1.00 86.25 111 ASN A N 1
ATOM 818 C CA . ASN A 1 111 ? 6.159 2.563 -9.430 1.00 86.25 111 ASN A CA 1
ATOM 819 C C . ASN A 1 111 ? 4.950 1.846 -10.034 1.00 86.25 111 ASN A C 1
ATOM 821 O O . ASN A 1 111 ? 4.845 1.701 -11.253 1.00 86.25 111 ASN A O 1
ATOM 825 N N . LEU A 1 112 ? 4.056 1.373 -9.170 1.00 85.62 112 LEU A N 1
ATOM 826 C CA . LEU A 1 112 ? 2.783 0.790 -9.559 1.00 85.62 112 LEU A CA 1
ATOM 827 C C . LEU A 1 112 ? 1.748 1.910 -9.670 1.00 85.62 112 LEU A C 1
ATOM 829 O O . LEU A 1 112 ? 1.247 2.400 -8.659 1.00 85.62 112 LEU A O 1
ATOM 833 N N . ILE A 1 113 ? 1.419 2.290 -10.900 1.00 79.00 113 ILE A N 1
ATOM 834 C CA . ILE A 1 113 ? 0.459 3.356 -11.186 1.00 79.00 113 ILE A CA 1
ATOM 835 C C . ILE A 1 113 ? -0.862 2.776 -11.693 1.00 79.00 113 ILE A C 1
ATOM 837 O O . ILE A 1 113 ? -0.896 1.765 -12.405 1.00 79.00 113 ILE A O 1
ATOM 841 N N . ALA A 1 114 ? -1.962 3.450 -11.371 1.00 67.19 114 ALA A N 1
ATOM 842 C CA . ALA A 1 114 ? -3.208 3.284 -12.103 1.00 67.19 114 ALA A CA 1
ATOM 843 C C . ALA A 1 114 ? -3.240 4.363 -13.185 1.00 67.19 114 ALA A C 1
ATOM 845 O O . ALA A 1 114 ? -3.377 5.552 -12.890 1.00 67.19 114 ALA A O 1
ATOM 846 N N . TYR A 1 115 ? -3.065 3.968 -14.444 1.00 63.91 115 TYR A N 1
ATOM 847 C CA . TYR A 1 115 ? -3.096 4.935 -15.532 1.00 63.91 115 TYR A CA 1
ATOM 848 C C . TYR A 1 115 ? -4.530 5.083 -16.038 1.00 63.91 115 TYR A C 1
ATOM 850 O O . TYR A 1 115 ? -5.138 4.124 -16.510 1.00 63.91 115 TYR A O 1
ATOM 858 N N . GLN A 1 116 ? -5.063 6.302 -15.976 1.00 50.84 116 GLN A N 1
ATOM 859 C CA . GLN A 1 116 ? -6.221 6.691 -16.775 1.00 50.84 116 GLN A CA 1
ATOM 860 C C . GLN A 1 116 ? -5.687 7.292 -18.077 1.00 50.84 116 GLN A C 1
ATOM 862 O O . GLN A 1 116 ? -5.334 8.469 -18.120 1.00 50.84 116 GLN A O 1
ATOM 867 N N . SER A 1 117 ? -5.569 6.495 -19.145 1.00 44.69 117 SER A N 1
ATOM 868 C CA . SER A 1 117 ? -5.279 7.081 -20.456 1.00 44.69 117 SER A CA 1
ATOM 869 C C . SER A 1 117 ? -6.564 7.649 -21.042 1.00 44.69 117 SER A C 1
ATOM 871 O O . SER A 1 117 ? -7.434 6.888 -21.463 1.00 44.69 117 SER A O 1
ATOM 873 N N . THR A 1 118 ? -6.665 8.970 -21.157 1.00 41.16 118 THR A N 1
ATOM 874 C CA . THR A 1 118 ? -7.584 9.574 -22.126 1.00 41.16 118 THR A CA 1
ATOM 875 C C . THR A 1 118 ? -6.912 9.508 -23.492 1.00 41.16 118 THR A C 1
ATOM 877 O O . THR A 1 118 ? -6.220 10.439 -23.905 1.00 41.16 118 THR A O 1
ATOM 880 N N . ILE A 1 119 ? -7.070 8.387 -24.197 1.00 46.34 119 ILE A N 1
ATOM 881 C CA . ILE A 1 119 ? -6.782 8.357 -25.631 1.00 46.34 119 ILE A CA 1
ATOM 882 C C . ILE A 1 119 ? -8.028 8.933 -26.309 1.00 46.34 119 ILE A C 1
ATOM 884 O O . ILE A 1 119 ? -9.092 8.323 -26.330 1.00 46.34 119 ILE A O 1
ATOM 888 N N . TRP A 1 120 ? -7.911 10.173 -26.776 1.00 34.31 120 TRP A N 1
ATOM 889 C CA . TRP A 1 120 ? -8.844 10.838 -27.690 1.00 34.31 120 TRP A CA 1
ATOM 890 C C . TRP A 1 120 ? -9.511 9.880 -28.710 1.00 34.31 120 TRP A C 1
ATOM 892 O O . TRP A 1 120 ? -8.790 9.086 -29.309 1.00 34.31 120 TRP A O 1
ATOM 902 N N . PRO A 1 121 ? -10.796 10.050 -29.098 1.00 47.97 121 PRO A N 1
ATOM 903 C CA . PRO A 1 121 ? -11.950 10.562 -28.363 1.00 47.97 121 PRO A CA 1
ATOM 904 C C . PRO A 1 121 ? -13.072 9.504 -28.172 1.00 47.97 121 PRO A C 1
ATOM 906 O O . PRO A 1 121 ? -14.207 9.891 -27.909 1.00 47.97 121 PRO A O 1
ATOM 909 N N . SER A 1 122 ? -12.819 8.198 -28.327 1.00 44.44 122 SER A N 1
ATOM 910 C CA . SER A 1 122 ? -13.891 7.176 -28.334 1.00 44.44 122 SER A CA 1
ATOM 911 C C . SER A 1 122 ? -13.787 6.054 -27.305 1.00 44.44 122 SER A C 1
ATOM 913 O O . SER A 1 122 ? -14.702 5.232 -27.243 1.00 44.44 122 SER A O 1
ATOM 915 N N . ASP A 1 123 ? -12.729 5.982 -26.502 1.00 36.16 123 ASP A N 1
ATOM 916 C CA . ASP A 1 123 ? -12.398 4.695 -25.898 1.00 36.16 123 ASP A CA 1
ATOM 917 C C . ASP A 1 123 ? -12.783 4.578 -24.423 1.00 36.16 123 ASP A C 1
ATOM 919 O O . ASP A 1 123 ? -12.558 5.442 -23.578 1.00 36.16 123 ASP A O 1
ATOM 923 N N . VAL A 1 124 ? -13.430 3.446 -24.175 1.00 37.81 124 VAL A N 1
ATOM 924 C CA . VAL A 1 124 ? -13.983 2.950 -22.925 1.00 37.81 124 VAL A CA 1
ATOM 925 C C . VAL A 1 124 ? -12.950 3.010 -21.800 1.00 37.81 124 VAL A C 1
ATOM 927 O O . VAL A 1 124 ? -11.836 2.508 -21.926 1.00 37.81 124 VAL A O 1
ATOM 930 N N . PHE A 1 125 ? -13.359 3.577 -20.665 1.00 40.81 125 PHE A N 1
ATOM 931 C CA . PHE A 1 125 ? -12.577 3.618 -19.435 1.00 40.81 125 PHE A CA 1
ATOM 932 C C . PHE A 1 125 ? -12.352 2.200 -18.897 1.00 40.81 125 PHE A C 1
ATOM 934 O O . PHE A 1 125 ? -13.266 1.578 -18.356 1.00 40.81 125 PHE A O 1
ATOM 941 N N . THR A 1 126 ? -11.132 1.685 -19.002 1.00 44.88 126 THR A N 1
ATOM 942 C CA . THR A 1 126 ? -10.711 0.496 -18.256 1.00 44.88 126 THR A CA 1
ATOM 943 C C . THR A 1 126 ? -9.562 0.874 -17.338 1.00 44.88 126 THR A C 1
ATOM 945 O O . THR A 1 126 ? -8.560 1.409 -17.802 1.00 44.88 126 THR A O 1
ATOM 948 N N . ASN A 1 127 ? -9.710 0.611 -16.037 1.00 47.78 127 ASN A N 1
ATOM 949 C CA . ASN A 1 127 ? -8.648 0.785 -15.045 1.00 47.78 127 ASN A CA 1
ATOM 950 C C . ASN A 1 127 ? -7.484 -0.161 -15.386 1.00 47.78 127 ASN A C 1
ATOM 952 O O . ASN A 1 127 ? -7.493 -1.326 -14.986 1.00 47.78 127 ASN A O 1
ATOM 956 N N . GLU A 1 128 ? -6.508 0.309 -16.164 1.00 57.91 128 GLU A N 1
ATOM 957 C CA . GLU A 1 128 ? -5.296 -0.444 -16.477 1.00 57.91 128 GLU A CA 1
ATOM 958 C C . GLU A 1 128 ? -4.184 -0.070 -15.491 1.00 57.91 128 GLU A C 1
ATOM 960 O O . GLU A 1 128 ? -3.789 1.091 -15.362 1.00 57.91 128 GLU A O 1
ATOM 965 N N . PHE A 1 129 ? -3.655 -1.070 -14.787 1.00 61.62 129 PHE A N 1
ATOM 966 C CA . PHE A 1 129 ? -2.492 -0.893 -13.922 1.00 61.62 129 PHE A CA 1
ATOM 967 C C . PHE A 1 129 ? -1.213 -1.108 -14.718 1.00 61.62 129 PHE A C 1
ATOM 969 O O . PHE A 1 129 ? -1.041 -2.152 -15.348 1.00 61.62 129 PHE A O 1
ATOM 976 N N . THR A 1 130 ? -0.302 -0.144 -14.645 1.00 62.41 130 THR A N 1
ATOM 977 C CA . THR A 1 130 ? 1.010 -0.218 -15.290 1.00 62.41 130 THR A CA 1
ATOM 978 C C . THR A 1 130 ? 2.096 -0.140 -14.225 1.00 62.41 130 THR A C 1
ATOM 980 O O . THR A 1 130 ? 2.033 0.695 -13.328 1.00 62.41 130 THR A O 1
ATOM 983 N N . GLU A 1 131 ? 3.102 -1.005 -14.320 1.00 64.62 131 GLU A N 1
ATOM 984 C CA . GLU A 1 131 ? 4.333 -0.846 -13.552 1.00 64.62 131 GLU A CA 1
ATOM 985 C C . GLU A 1 131 ? 5.339 -0.051 -14.388 1.00 64.62 131 GLU A C 1
ATOM 987 O O . GLU A 1 131 ? 5.729 -0.468 -15.476 1.00 64.62 131 GLU A O 1
ATOM 992 N N . ILE A 1 132 ? 5.775 1.096 -13.881 1.00 63.50 132 ILE A N 1
ATOM 993 C CA . ILE A 1 132 ? 6.837 1.894 -14.493 1.00 63.50 132 ILE A CA 1
ATOM 994 C C . ILE A 1 132 ? 8.135 1.620 -13.741 1.00 63.50 132 ILE A C 1
ATOM 996 O O . ILE A 1 132 ? 8.153 1.564 -12.512 1.00 63.50 132 ILE A O 1
ATOM 1000 N N . THR A 1 133 ? 9.230 1.436 -14.479 1.00 60.88 133 THR A N 1
ATOM 1001 C CA . THR A 1 133 ? 10.559 1.238 -13.897 1.00 60.88 133 THR A CA 1
ATOM 1002 C C . THR A 1 133 ? 11.446 2.436 -14.225 1.00 60.88 133 THR A C 1
ATOM 1004 O O . THR A 1 133 ? 11.590 2.814 -15.384 1.00 60.88 133 THR A O 1
ATOM 1007 N N . TRP A 1 134 ? 12.074 3.029 -13.213 1.00 57.34 134 TRP A N 1
ATOM 1008 C CA . TRP A 1 134 ? 12.950 4.188 -13.372 1.00 57.34 134 TRP A CA 1
ATOM 1009 C C . TRP A 1 134 ? 14.390 3.846 -12.989 1.00 57.34 134 TRP A C 1
ATOM 1011 O O . TRP A 1 134 ? 14.631 3.310 -11.905 1.00 57.34 134 TRP A O 1
ATOM 1021 N N . SER A 1 135 ? 15.352 4.145 -13.867 1.00 54.84 135 SER A N 1
ATOM 1022 C CA . SER A 1 135 ? 16.780 4.026 -13.549 1.00 54.84 135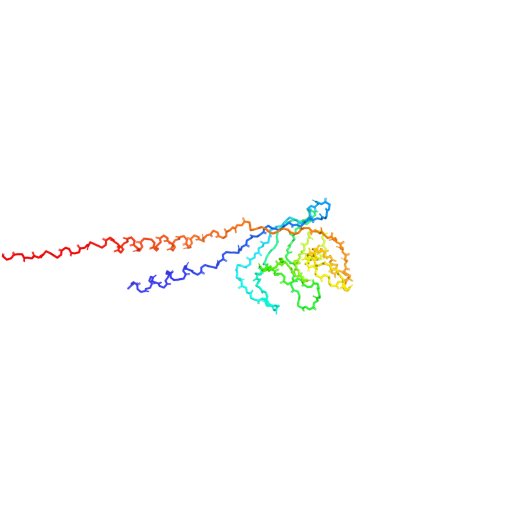 SER A CA 1
ATOM 1023 C C . SER A 1 135 ? 17.279 5.351 -12.985 1.00 54.84 135 SER A C 1
ATOM 1025 O O . SER A 1 135 ? 17.320 6.351 -13.701 1.00 54.84 135 SER A O 1
ATOM 1027 N N . ARG A 1 136 ? 17.679 5.366 -11.707 1.00 53.78 136 ARG A N 1
ATOM 1028 C CA . ARG A 1 136 ? 18.222 6.578 -11.075 1.00 53.78 136 ARG A CA 1
ATOM 1029 C C . ARG A 1 136 ? 19.593 6.967 -11.625 1.00 53.78 136 ARG A C 1
ATOM 1031 O O . ARG A 1 136 ? 19.957 8.136 -11.560 1.00 53.78 136 ARG A O 1
ATOM 1038 N N . ASP A 1 137 ? 20.315 5.994 -12.167 1.00 54.78 137 ASP A N 1
ATOM 1039 C CA . ASP A 1 137 ? 21.701 6.161 -12.594 1.00 54.78 137 ASP A CA 1
ATOM 1040 C C . ASP A 1 137 ? 21.809 6.937 -13.918 1.00 54.78 137 ASP A C 1
ATOM 1042 O O . ASP A 1 137 ? 22.755 7.699 -14.099 1.00 54.78 137 ASP A O 1
ATOM 1046 N N . ASP A 1 138 ? 20.799 6.834 -14.791 1.00 57.84 138 ASP A N 1
ATOM 1047 C CA . ASP A 1 138 ? 20.847 7.414 -16.144 1.00 57.84 138 ASP A CA 1
ATOM 1048 C C . ASP A 1 138 ? 19.777 8.493 -16.395 1.00 57.84 138 ASP A C 1
ATOM 1050 O O . ASP A 1 138 ? 19.740 9.091 -17.468 1.00 57.84 138 ASP A O 1
ATOM 1054 N N . GLY A 1 139 ? 18.868 8.728 -15.439 1.00 59.41 139 GLY A N 1
ATOM 1055 C CA . GLY A 1 139 ? 17.763 9.688 -15.581 1.00 59.41 139 GLY A CA 1
ATOM 1056 C C . GLY A 1 139 ? 16.688 9.288 -16.605 1.00 59.41 139 GLY A C 1
ATOM 1057 O O . GLY A 1 139 ? 15.782 10.073 -16.885 1.00 59.41 139 GLY A O 1
ATOM 1058 N N . TYR A 1 140 ? 16.768 8.077 -17.166 1.00 59.03 140 TYR A N 1
ATOM 1059 C CA . TYR A 1 140 ? 15.804 7.553 -18.131 1.00 59.03 140 TYR A CA 1
ATOM 1060 C C . TYR A 1 140 ? 14.715 6.713 -17.445 1.00 59.03 140 TYR A C 1
ATOM 1062 O O . TYR A 1 140 ? 14.992 5.770 -16.697 1.00 59.03 140 TYR A O 1
ATOM 1070 N N . ALA A 1 141 ? 13.456 7.030 -17.766 1.00 59.47 141 ALA A N 1
ATOM 1071 C CA . ALA A 1 141 ? 12.299 6.203 -17.442 1.00 59.47 141 ALA A CA 1
ATOM 1072 C C . ALA A 1 141 ? 12.165 5.072 -18.472 1.00 59.47 141 ALA A C 1
ATOM 1074 O O . ALA A 1 141 ? 11.944 5.335 -19.656 1.00 59.47 141 ALA A O 1
ATOM 1075 N N . GLU A 1 142 ? 12.271 3.815 -18.036 1.00 62.16 142 GLU A N 1
ATOM 1076 C CA . GLU A 1 142 ? 11.944 2.665 -18.876 1.00 62.16 142 GLU A CA 1
ATOM 1077 C C . GLU A 1 142 ? 10.453 2.343 -18.705 1.00 62.16 142 GLU A C 1
ATOM 1079 O O . GLU A 1 142 ? 10.003 1.807 -17.686 1.00 62.16 142 GLU A O 1
ATOM 1084 N N . TYR A 1 143 ? 9.662 2.685 -19.722 1.00 57.94 143 TYR A N 1
ATOM 1085 C CA . TYR A 1 143 ? 8.235 2.377 -19.749 1.00 57.94 143 TYR A CA 1
ATOM 1086 C C . TYR A 1 143 ? 8.017 0.912 -20.115 1.00 57.94 143 TYR A C 1
ATOM 1088 O O . TYR A 1 143 ? 7.878 0.555 -21.285 1.00 57.94 143 TYR A O 1
ATOM 1096 N N . VAL A 1 144 ? 7.935 0.052 -19.105 1.00 59.66 144 VAL A N 1
ATOM 1097 C CA . VAL A 1 144 ? 7.472 -1.324 -19.292 1.00 59.66 144 VAL A CA 1
ATOM 1098 C C . VAL A 1 144 ? 5.947 -1.335 -19.189 1.00 59.66 144 VAL A C 1
ATOM 1100 O O . VAL A 1 144 ? 5.371 -1.656 -18.157 1.00 59.66 144 VAL A O 1
ATOM 1103 N N . SER A 1 145 ? 5.262 -0.958 -20.272 1.00 57.12 145 SER A N 1
ATOM 1104 C CA . SER A 1 145 ? 3.798 -1.049 -20.309 1.00 57.12 145 SER A CA 1
ATOM 1105 C C . SER A 1 145 ? 3.368 -2.515 -20.356 1.00 57.12 145 SER A C 1
ATOM 1107 O O . SER A 1 145 ? 3.433 -3.168 -21.397 1.00 57.12 145 SER A O 1
ATOM 1109 N N . GLN A 1 146 ? 2.911 -3.039 -19.222 1.00 58.25 146 GLN A N 1
ATOM 1110 C CA . GLN A 1 146 ? 2.127 -4.268 -19.182 1.00 58.25 146 GLN A CA 1
ATOM 1111 C C . GLN A 1 146 ? 0.653 -3.879 -19.171 1.00 58.25 146 GLN A C 1
ATOM 1113 O O . GLN A 1 146 ? 0.072 -3.641 -18.115 1.00 58.25 146 GLN A O 1
ATOM 1118 N N . ARG A 1 147 ? 0.057 -3.769 -20.362 1.00 58.12 147 ARG A N 1
ATOM 1119 C CA . ARG A 1 147 ? -1.384 -3.521 -20.487 1.00 58.12 147 ARG A CA 1
ATOM 1120 C C . ARG A 1 147 ? -2.156 -4.641 -19.778 1.00 58.12 147 ARG A C 1
ATOM 1122 O O . ARG A 1 147 ? -1.764 -5.800 -19.852 1.00 58.12 147 ARG A O 1
ATOM 1129 N N . SER A 1 148 ? -3.225 -4.276 -19.072 1.00 60.91 148 SER A N 1
ATOM 1130 C CA . SER A 1 148 ? -4.199 -5.157 -18.394 1.00 60.91 148 SER A CA 1
ATOM 1131 C C . SER A 1 148 ? -3.654 -6.129 -17.328 1.00 60.91 148 SER A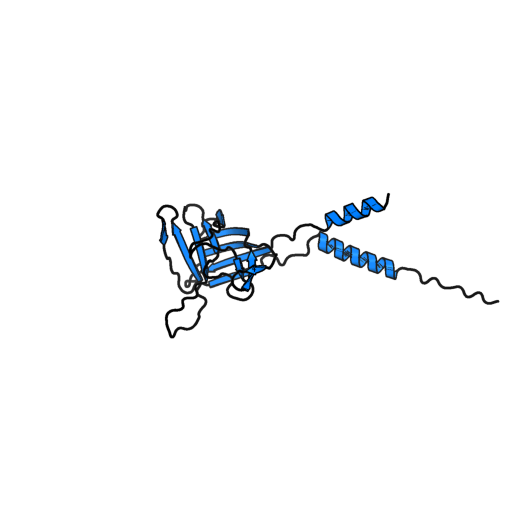 C 1
ATOM 1133 O O . SER A 1 148 ? -4.002 -7.311 -17.279 1.00 60.91 148 SER A O 1
ATOM 1135 N N . ALA A 1 149 ? -2.828 -5.624 -16.419 1.00 69.25 149 ALA A N 1
ATOM 1136 C CA . ALA A 1 149 ? -2.496 -6.335 -15.191 1.00 69.25 149 ALA A CA 1
ATOM 1137 C C . ALA A 1 149 ? -3.599 -6.201 -14.120 1.00 69.25 149 ALA A C 1
ATOM 1139 O O . ALA A 1 149 ? -4.336 -5.213 -14.080 1.00 69.25 149 ALA A O 1
ATOM 1140 N N . ARG A 1 150 ? -3.719 -7.200 -13.237 1.00 80.75 150 ARG A N 1
ATOM 1141 C CA . ARG A 1 150 ? -4.672 -7.187 -12.116 1.00 80.75 150 ARG A CA 1
ATOM 1142 C C . ARG A 1 150 ? -3.951 -6.817 -10.830 1.00 80.75 150 ARG A C 1
ATOM 1144 O O . ARG A 1 150 ? -3.020 -7.518 -10.431 1.00 80.75 150 ARG A O 1
ATOM 1151 N N . VAL A 1 151 ? -4.423 -5.759 -10.176 1.00 84.81 151 VAL A N 1
ATOM 1152 C CA . VAL A 1 151 ? -4.079 -5.429 -8.789 1.00 84.81 151 VAL A CA 1
ATOM 1153 C C . VAL A 1 151 ? -5.195 -5.935 -7.890 1.00 84.81 151 VAL A C 1
ATOM 1155 O O . VAL A 1 151 ? -6.365 -5.634 -8.125 1.00 84.81 151 VAL A O 1
ATOM 1158 N N . ALA A 1 152 ? -4.837 -6.687 -6.857 1.00 87.44 152 ALA A N 1
ATOM 1159 C CA . ALA A 1 152 ? -5.756 -7.042 -5.790 1.00 87.44 152 ALA A CA 1
ATOM 1160 C C . ALA A 1 152 ? -5.169 -6.625 -4.443 1.00 87.44 152 ALA A C 1
ATOM 1162 O O . ALA A 1 152 ? -4.017 -6.933 -4.126 1.00 87.44 152 ALA A O 1
ATOM 1163 N N . LEU A 1 153 ? -5.997 -5.922 -3.673 1.00 88.69 153 LEU A N 1
ATOM 1164 C CA . LEU A 1 153 ? -5.723 -5.516 -2.306 1.00 88.69 153 LEU A CA 1
ATOM 1165 C C . LEU A 1 153 ? -6.738 -6.179 -1.389 1.00 88.69 153 LEU A C 1
ATOM 1167 O O . LEU A 1 153 ? -7.944 -6.091 -1.621 1.00 88.69 153 LEU A O 1
ATOM 1171 N N . SER A 1 154 ? -6.253 -6.851 -0.354 1.00 88.75 154 SER A N 1
ATOM 1172 C CA . SER A 1 154 ? -7.113 -7.451 0.663 1.00 88.75 154 SER A CA 1
ATOM 1173 C C . SER A 1 154 ? -6.598 -7.102 2.053 1.00 88.75 154 SER A C 1
ATOM 1175 O O . SER A 1 154 ? -5.390 -7.217 2.280 1.00 88.75 154 SER A O 1
ATOM 1177 N N . PRO A 1 155 ? -7.467 -6.722 3.002 1.00 83.19 155 PRO A N 1
ATOM 1178 C CA . PRO A 1 155 ? -7.041 -6.493 4.377 1.00 83.19 155 PRO A CA 1
ATOM 1179 C C . PRO A 1 155 ? -6.428 -7.782 4.942 1.00 83.19 155 PRO A C 1
ATOM 1181 O O . PRO A 1 155 ? -7.059 -8.836 4.893 1.00 83.19 155 PRO A O 1
ATOM 1184 N N . LEU A 1 156 ? -5.194 -7.705 5.451 1.00 76.75 156 LEU A N 1
ATOM 1185 C CA . LEU A 1 156 ? -4.508 -8.863 6.036 1.00 76.75 156 LEU A CA 1
ATOM 1186 C C . LEU A 1 156 ? -4.945 -9.075 7.492 1.00 76.75 156 LEU A C 1
ATOM 1188 O O . LEU A 1 156 ? -5.095 -10.207 7.945 1.00 76.75 156 LEU A O 1
ATOM 1192 N N . ILE A 1 157 ? -5.197 -7.983 8.215 1.00 65.62 157 ILE A N 1
ATOM 1193 C CA . ILE A 1 157 ? -5.714 -8.002 9.583 1.00 65.62 157 ILE A CA 1
ATOM 1194 C C . ILE A 1 157 ? -6.795 -6.925 9.669 1.00 65.62 157 ILE A C 1
ATOM 1196 O O . ILE A 1 157 ? -6.501 -5.733 9.581 1.00 65.62 157 ILE A O 1
ATOM 1200 N N . ALA A 1 158 ? -8.058 -7.332 9.837 1.00 57.03 158 ALA A N 1
ATOM 1201 C CA . ALA A 1 158 ? -9.073 -6.414 10.344 1.00 57.03 158 ALA A CA 1
ATOM 1202 C C . ALA A 1 158 ? -8.580 -5.961 11.715 1.00 57.03 158 ALA A C 1
ATOM 1204 O O . ALA A 1 158 ? -8.303 -6.832 12.537 1.00 57.03 158 ALA A O 1
ATOM 1205 N N . ALA A 1 159 ? -8.400 -4.653 11.920 1.00 58.06 159 ALA A N 1
ATOM 1206 C CA . ALA A 1 159 ? -7.875 -4.096 13.161 1.00 58.06 159 ALA A CA 1
ATOM 1207 C C . ALA A 1 159 ? -8.616 -4.722 14.351 1.00 58.06 159 ALA A C 1
ATOM 1209 O O . ALA A 1 159 ? -9.752 -4.358 14.659 1.00 58.06 159 ALA A O 1
ATOM 1210 N N . VAL A 1 160 ? -8.004 -5.736 14.970 1.00 62.88 160 VAL A N 1
ATOM 1211 C CA . VAL A 1 160 ? -8.532 -6.323 16.193 1.00 62.88 160 VAL A CA 1
ATOM 1212 C C . VAL A 1 160 ? -8.497 -5.173 17.186 1.00 62.88 160 VAL A C 1
ATOM 1214 O O . VAL A 1 160 ? -7.454 -4.513 17.258 1.00 62.88 160 VAL A O 1
ATOM 1217 N N . PRO A 1 161 ? -9.597 -4.888 17.912 1.00 62.88 161 PRO A N 1
ATOM 1218 C CA . PRO A 1 161 ? -9.574 -3.847 18.922 1.00 62.88 161 PRO A CA 1
ATOM 1219 C C . PRO A 1 161 ? -8.330 -4.053 19.774 1.00 62.88 161 PRO A C 1
ATOM 1221 O O . PRO A 1 161 ? -8.041 -5.180 20.186 1.00 62.88 161 PRO A O 1
ATOM 1224 N N . GLU A 1 162 ? -7.537 -3.005 19.955 1.00 71.94 162 GLU A N 1
ATOM 1225 C CA . GLU A 1 162 ? -6.306 -3.137 20.720 1.00 71.94 162 GLU A CA 1
ATOM 1226 C C . GLU A 1 162 ? -6.625 -3.677 22.121 1.00 71.94 162 GLU A C 1
ATOM 1228 O O . GLU A 1 162 ? -7.742 -3.484 22.617 1.00 71.94 162 GLU A O 1
ATOM 1233 N N . PRO A 1 163 ? -5.685 -4.347 22.809 1.00 79.25 163 PRO A N 1
ATOM 1234 C CA . PRO A 1 163 ? -5.915 -4.818 24.175 1.00 79.25 163 PRO A CA 1
ATOM 1235 C C . PRO A 1 163 ? -6.480 -3.728 25.106 1.00 79.25 163 PRO A C 1
ATOM 1237 O O . PRO A 1 163 ? -7.280 -4.025 25.991 1.00 79.25 163 PRO A O 1
ATOM 1240 N N . SER A 1 164 ? -6.131 -2.460 24.863 1.00 74.94 164 SER A N 1
ATOM 1241 C CA . SER A 1 164 ? -6.692 -1.273 25.520 1.00 74.94 164 SER A CA 1
ATOM 1242 C C . SER A 1 164 ? -8.189 -1.076 25.240 1.00 74.94 164 SER A C 1
ATOM 1244 O O . SER A 1 164 ? -8.955 -0.826 26.171 1.00 74.94 164 SER A O 1
ATOM 1246 N N . ALA A 1 165 ? -8.632 -1.238 23.992 1.00 79.25 165 ALA A N 1
ATOM 1247 C CA . ALA A 1 165 ? -10.037 -1.165 23.602 1.00 79.25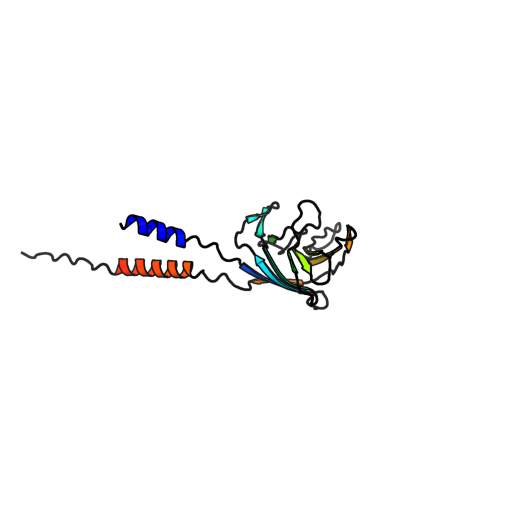 165 ALA A CA 1
ATOM 1248 C C . ALA A 1 165 ? -10.859 -2.301 24.234 1.00 79.25 165 ALA A C 1
ATOM 1250 O O . ALA A 1 165 ? -11.950 -2.052 24.751 1.00 79.25 165 ALA A O 1
ATOM 1251 N N . TRP A 1 166 ? -10.317 -3.525 24.289 1.00 85.38 166 TRP A N 1
ATOM 1252 C CA . TRP A 1 166 ? -10.938 -4.623 25.041 1.00 85.38 166 TRP A CA 1
ATOM 1253 C C . TRP A 1 166 ? -11.055 -4.292 26.523 1.00 85.38 166 TRP A C 1
ATOM 1255 O O . TRP A 1 166 ? -12.113 -4.483 27.118 1.00 85.38 166 TRP A O 1
ATOM 1265 N N . LEU A 1 167 ? -9.987 -3.765 27.120 1.00 84.94 167 LEU A N 1
ATOM 1266 C CA . LEU A 1 167 ? -9.961 -3.407 28.532 1.00 84.94 167 LEU A CA 1
ATOM 1267 C C . LEU A 1 167 ? -10.995 -2.318 28.844 1.00 84.94 167 LEU A C 1
ATOM 1269 O O . LEU A 1 167 ? -11.731 -2.444 29.819 1.00 84.94 167 LEU A O 1
ATOM 1273 N N . LEU A 1 168 ? -11.118 -1.296 27.995 1.00 86.31 168 LEU A N 1
ATOM 1274 C CA . LEU A 1 168 ? -12.153 -0.267 28.106 1.00 86.31 168 LEU A CA 1
ATOM 1275 C C . LEU A 1 168 ? -13.562 -0.840 28.004 1.00 86.31 168 LEU A C 1
ATOM 1277 O O . LEU A 1 168 ? -14.427 -0.482 28.801 1.00 86.31 168 LEU A O 1
ATOM 1281 N N . MET A 1 169 ? -13.792 -1.740 27.050 1.00 91.25 169 MET A N 1
ATOM 1282 C CA . MET A 1 169 ? -15.083 -2.394 26.888 1.00 91.25 169 MET A CA 1
ATOM 1283 C C . MET A 1 169 ? -15.432 -3.225 28.133 1.00 91.25 169 MET A C 1
ATOM 1285 O O . MET A 1 169 ? -16.533 -3.106 28.672 1.00 91.25 169 MET A O 1
ATOM 1289 N N . LEU A 1 170 ? -14.475 -4.000 28.651 1.00 92.25 170 LEU A N 1
ATOM 1290 C CA . LEU A 1 170 ? -14.630 -4.782 29.880 1.00 92.25 170 LEU A CA 1
ATOM 1291 C C . LEU A 1 170 ? -14.866 -3.891 31.106 1.00 92.25 170 LEU A C 1
ATOM 1293 O O . LEU A 1 170 ? -15.746 -4.188 31.913 1.00 92.25 170 LEU A O 1
ATOM 1297 N N . LEU A 1 171 ? -14.136 -2.782 31.236 1.00 92.06 171 LEU A N 1
ATOM 1298 C CA . LEU A 1 171 ? -14.356 -1.798 32.297 1.00 92.06 171 LEU A CA 1
ATOM 1299 C C . LEU A 1 171 ? -15.736 -1.143 32.189 1.00 92.06 171 LEU A C 1
ATOM 1301 O O . LEU A 1 171 ? -16.405 -0.976 33.207 1.00 92.06 171 LEU A O 1
ATOM 1305 N N . GLY A 1 172 ? -16.186 -0.812 30.976 1.00 91.38 172 GLY A N 1
ATOM 1306 C CA . GLY A 1 172 ? -17.523 -0.280 30.722 1.00 91.38 172 GLY A CA 1
ATOM 1307 C C . GLY A 1 172 ? -18.610 -1.250 31.180 1.00 91.38 172 GLY A C 1
ATOM 1308 O O . GLY A 1 172 ? -19.514 -0.867 31.926 1.00 91.38 172 GLY A O 1
ATOM 1309 N N . PHE A 1 173 ? -18.476 -2.532 30.833 1.00 95.56 173 PHE A N 1
ATOM 1310 C CA . PHE A 1 173 ? -19.392 -3.569 31.307 1.00 95.56 173 PHE A CA 1
ATOM 1311 C C . PHE A 1 173 ? -19.337 -3.760 32.826 1.00 95.56 173 PHE A C 1
ATOM 1313 O O . PHE A 1 173 ? -20.386 -3.872 33.464 1.00 95.56 173 PHE A O 1
ATOM 1320 N N . ALA A 1 174 ? -18.147 -3.734 33.429 1.00 94.25 174 ALA A N 1
ATOM 1321 C CA . ALA A 1 174 ? -17.995 -3.823 34.878 1.00 94.25 174 ALA A CA 1
ATOM 1322 C C . ALA A 1 174 ? -18.678 -2.646 35.597 1.00 94.25 174 ALA A C 1
ATOM 1324 O O . ALA A 1 174 ? -19.382 -2.850 36.588 1.00 94.25 174 ALA A O 1
ATOM 1325 N N . ALA A 1 175 ? -18.534 -1.424 35.076 1.00 94.44 175 ALA A N 1
ATOM 1326 C CA . ALA A 1 175 ? -19.171 -0.231 35.627 1.00 94.44 175 ALA A CA 1
ATOM 1327 C C . ALA A 1 175 ? -20.706 -0.310 35.559 1.00 94.44 175 ALA A C 1
ATOM 1329 O O . ALA A 1 175 ? -21.381 -0.030 36.553 1.00 94.44 175 ALA A O 1
ATOM 1330 N N . ILE A 1 176 ? -21.261 -0.753 34.424 1.00 94.75 176 ILE A N 1
ATOM 1331 C CA . ILE A 1 176 ? -22.709 -0.964 34.262 1.00 94.75 176 ILE A CA 1
ATOM 1332 C C . ILE A 1 176 ? -23.207 -2.037 35.242 1.00 94.75 176 ILE A C 1
ATOM 1334 O O . ILE A 1 176 ? -24.207 -1.829 35.932 1.00 94.75 176 ILE A O 1
ATOM 1338 N N . GLY A 1 177 ? -22.485 -3.154 35.372 1.00 94.44 177 GLY A N 1
ATOM 1339 C CA . GLY A 1 177 ? -22.826 -4.224 36.313 1.00 94.44 177 GLY A CA 1
ATOM 1340 C C . GLY A 1 177 ? -22.844 -3.759 37.774 1.00 94.44 177 GLY A C 1
ATOM 1341 O O . GLY A 1 177 ? -23.768 -4.088 38.520 1.00 94.44 177 GLY A O 1
ATOM 1342 N N . LEU A 1 178 ? -21.871 -2.939 38.185 1.00 93.25 178 LEU A N 1
ATOM 1343 C CA . LEU A 1 178 ? -21.829 -2.355 39.531 1.00 93.25 178 LEU A CA 1
ATOM 1344 C C . LEU A 1 178 ? -22.989 -1.384 39.787 1.00 93.25 178 LEU A C 1
ATOM 1346 O O . LEU A 1 178 ? -23.532 -1.364 40.893 1.00 93.25 178 LEU A O 1
ATOM 1350 N N . GLN A 1 179 ? -23.397 -0.610 38.778 1.00 91.88 179 GLN A N 1
ATOM 1351 C CA . GLN A 1 179 ? -24.525 0.315 38.892 1.00 91.88 179 GLN A CA 1
ATOM 1352 C C . GLN A 1 179 ? -25.856 -0.427 39.073 1.00 91.88 179 GLN A C 1
ATOM 1354 O O . GLN A 1 179 ? -26.664 -0.035 39.916 1.00 91.88 179 GLN A O 1
ATOM 1359 N N . LEU A 1 180 ? -26.066 -1.521 38.333 1.00 93.62 180 LEU A N 1
ATOM 1360 C CA . LEU A 1 180 ? -27.269 -2.354 38.442 1.00 93.62 180 LEU A CA 1
ATOM 1361 C C . LEU A 1 180 ? -27.337 -3.137 39.760 1.00 93.62 180 LEU A C 1
ATOM 1363 O O . LEU A 1 180 ? -28.426 -3.473 40.219 1.00 93.62 180 LEU A O 1
ATOM 1367 N N . ARG A 1 181 ? -26.194 -3.399 40.407 1.00 91.69 181 ARG A N 1
ATOM 1368 C CA . ARG A 1 181 ? -26.137 -4.126 41.684 1.00 91.69 181 ARG A CA 1
ATOM 1369 C C . ARG A 1 181 ? -26.490 -3.266 42.902 1.00 91.69 181 ARG A C 1
ATOM 1371 O O . ARG A 1 181 ? -26.466 -3.778 44.020 1.00 91.69 181 ARG A O 1
ATOM 1378 N N . ARG A 1 182 ? -26.816 -1.976 42.738 1.00 84.44 182 ARG A N 1
ATOM 1379 C CA . ARG A 1 182 ? -27.224 -1.139 43.875 1.00 84.44 182 ARG A CA 1
ATOM 1380 C C . ARG A 1 182 ? -28.484 -1.735 44.515 1.00 84.44 182 ARG A C 1
ATOM 1382 O O . ARG A 1 182 ? -29.516 -1.801 43.848 1.00 84.44 182 ARG A O 1
ATOM 1389 N N . PRO A 1 183 ? -28.421 -2.189 45.781 1.00 75.38 183 PRO A N 1
ATOM 1390 C CA . PRO A 1 183 ? -29.587 -2.741 46.446 1.00 75.38 183 PRO A CA 1
ATOM 1391 C C . PRO A 1 183 ? -30.656 -1.656 46.492 1.00 75.38 183 PRO A C 1
ATOM 1393 O O . PRO A 1 183 ? -30.392 -0.544 46.951 1.00 75.38 183 PRO A O 1
ATOM 1396 N N . ALA A 1 184 ? -31.853 -1.965 45.993 1.00 73.31 184 ALA A N 1
ATOM 1397 C CA . ALA A 1 184 ? -33.005 -1.106 46.196 1.00 73.31 184 ALA A CA 1
ATOM 1398 C C . ALA A 1 184 ? -33.176 -0.960 47.709 1.00 73.31 184 ALA A C 1
ATOM 1400 O O . ALA A 1 184 ? -33.511 -1.934 48.387 1.00 73.31 184 ALA A O 1
ATOM 1401 N N . THR A 1 185 ? -32.872 0.225 48.242 1.00 71.19 185 THR A N 1
ATOM 1402 C CA . THR A 1 185 ? -33.085 0.551 49.648 1.00 71.19 185 THR A CA 1
ATOM 1403 C C . THR A 1 185 ? -34.574 0.392 49.895 1.00 71.19 185 THR A C 1
ATOM 1405 O O . THR A 1 185 ? -35.380 1.257 49.553 1.00 71.19 185 THR A O 1
ATOM 1408 N N . ARG A 1 186 ? -34.960 -0.785 50.386 1.00 69.31 186 ARG A N 1
ATOM 1409 C CA . ARG A 1 186 ? -36.340 -1.124 50.689 1.00 69.31 186 ARG A CA 1
ATOM 1410 C C . ARG A 1 186 ? -36.691 -0.247 51.880 1.00 69.31 186 ARG A C 1
ATOM 1412 O O . ARG A 1 186 ? -36.323 -0.565 53.005 1.00 69.31 186 ARG A O 1
ATOM 1419 N N . ALA A 1 187 ? -37.299 0.906 51.608 1.00 66.50 187 ALA A N 1
ATOM 1420 C CA . ALA A 1 187 ? -37.810 1.797 52.630 1.00 66.50 187 ALA A CA 1
ATOM 1421 C C . ALA A 1 187 ? -38.796 0.983 53.473 1.00 66.50 187 ALA A C 1
ATOM 1423 O O . ALA A 1 187 ? -39.911 0.690 53.037 1.00 66.50 187 ALA A O 1
ATOM 1424 N N . GLN A 1 188 ? -38.343 0.529 54.642 1.00 70.00 188 GLN A N 1
ATOM 1425 C CA . GLN A 1 188 ? -39.204 -0.087 55.634 1.00 70.00 188 GLN A CA 1
ATOM 1426 C C . GLN A 1 188 ? -40.160 1.000 56.103 1.00 70.00 188 GLN A C 1
ATOM 1428 O O . GLN A 1 188 ? -39.827 1.858 56.916 1.00 70.00 188 GLN A O 1
ATOM 1433 N N . ARG A 1 189 ? -41.351 0.985 55.508 1.00 67.56 189 ARG A N 1
ATOM 1434 C CA . ARG A 1 189 ? -42.503 1.752 55.948 1.00 67.56 189 ARG A CA 1
ATOM 1435 C C . ARG A 1 189 ? -42.846 1.232 57.342 1.00 67.56 189 ARG A C 1
ATOM 1437 O O . ARG A 1 189 ? -43.354 0.122 57.473 1.00 67.56 189 ARG A O 1
ATOM 1444 N N . GLN A 1 190 ? -42.483 1.999 58.367 1.00 68.19 190 GLN A N 1
ATOM 1445 C CA . GLN A 1 190 ? -42.969 1.786 59.723 1.00 68.19 190 GLN A CA 1
ATOM 1446 C C . GLN A 1 190 ? -44.497 1.850 59.672 1.00 68.19 190 GLN A C 1
ATOM 1448 O O . GLN A 1 190 ? -45.067 2.869 59.279 1.00 68.19 190 GLN A O 1
ATOM 1453 N N . VAL A 1 191 ? -45.142 0.731 59.988 1.00 66.81 191 VAL A N 1
ATOM 1454 C CA . VAL A 1 191 ? -46.567 0.702 60.309 1.00 66.81 191 VAL A CA 1
ATOM 1455 C C . VAL A 1 191 ? -46.646 0.897 61.817 1.00 66.81 191 VAL A C 1
ATOM 1457 O O . VAL A 1 191 ? -45.956 0.194 62.558 1.00 66.81 191 VAL A O 1
ATOM 1460 N N . ALA A 1 192 ? -47.388 1.936 62.198 1.00 70.62 192 ALA A N 1
ATOM 1461 C CA . ALA A 1 192 ? -47.685 2.335 63.568 1.00 70.62 192 ALA A CA 1
ATOM 1462 C C . ALA A 1 192 ? -48.593 1.324 64.277 1.00 70.62 192 ALA A C 1
ATOM 1464 O O . ALA A 1 192 ? -49.370 0.642 63.568 1.00 70.62 192 ALA A O 1
#

pLDDT: mean 76.97, std 16.77, range [34.31, 97.56]

Secondary structure (DSSP, 8-state):
-THHHHHHHHHTT-PPPPPEEEEEEEE-TTS-EEEEEEEEEEEEEEE-TTS-EEEEEEEEEEEETTEEEEEEPPPPSS-TT----EEESSSSSS-SS-EEEEETT--EEEEEEEE----TTT-----EEEEEEEETTT--EE----TTBEEEEEESS--PPPHHHHHHHHHHHHHHHHHHT-----------

Sequence (192 aa):
MLRNLAVLLLCLLAAPAGAATMNLTYSTQNGRNLIDAVLTVDPAVFTAPDGRRAMRITGITGTRNLSAITGLAPASPGDFFDPNQLYFLDDAPFDNMGLGFTVAGTTRLYNLIAYQSTIWPSDVFTNEFTEITWSRDDGYAEYVSQRSARVALSPLIAAVPEPSAWLLMLLGFAAIGLQLRRPATRAQRQVA

Foldseek 3Di:
DVVVVVVVVVVVLPDQQAWFKKWKWKAFPVRDTQWTKIWTWRPDWDQDPVRFIKIATPWMWGDGNNFTWPIWDDQDPDDQQRAPRIQTDPDHRAASNATWTHTPPAQKIKGWHQDQDPPPDDDDTDRWIFIWIARPVPRDTDGPGRGDMDIDMDGPDDRDQPVSSVVVVVVVVVVVVVVVPPPPPPPPPDDD